Protein AF-A0A0Z8JTI9-F1 (afdb_monomer)

Radius of gyration: 22.9 Å; Cα contacts (8 Å, |Δi|>4): 239; chains: 1; bounding box: 51×38×59 Å

Organism: Streptococcus suis (NCBI:txid1307)

Secondary structure (DSSP, 8-state):
-HHHHHHHHHHHHHHHHHHHHHHHHHHHHHHHHHHS-HHHHHHHHHHHHHHHHHHHHHHHHHHHH---HHHHTTHHHHHHHHHHHHHHHHHHTT-HHHHHHHHHHHHHHHHHHHHHHHHHHHHHHHHHHHHB-S---S-----TT-HHHHHHHHHHHHHHTB-HHHHTTEEEEEPPPEE-TTT-PEEEEEEEEESSSS--EEEEEEEEE---

pLDDT: mean 75.82, std 9.12, range [41.28, 86.75]

Structure (mmCIF, N/CA/C/O backbone):
data_AF-A0A0Z8JTI9-F1
#
_entry.id   AF-A0A0Z8JTI9-F1
#
loop_
_atom_site.group_PDB
_atom_site.id
_atom_site.type_symbol
_atom_site.label_atom_id
_atom_site.label_alt_id
_atom_site.label_comp_id
_atom_site.label_asym_id
_atom_site.label_entity_id
_atom_site.label_seq_id
_atom_site.pdbx_PDB_ins_code
_atom_site.Cartn_x
_atom_site.Cartn_y
_atom_site.Cartn_z
_atom_site.occupancy
_atom_site.B_iso_or_equiv
_atom_site.auth_seq_id
_atom_site.auth_comp_id
_atom_site.auth_asym_id
_atom_site.auth_atom_id
_atom_site.pdbx_PDB_model_num
ATOM 1 N N . MET A 1 1 ? -19.118 -10.950 4.008 1.00 71.81 1 MET A N 1
ATOM 2 C CA . MET A 1 1 ? -18.898 -9.545 3.586 1.00 71.81 1 MET A CA 1
ATOM 3 C C . MET A 1 1 ? -17.597 -8.954 4.137 1.00 71.81 1 MET A C 1
ATOM 5 O O . MET A 1 1 ? -16.701 -8.722 3.340 1.00 71.81 1 MET A O 1
ATOM 9 N N . LEU A 1 2 ? -17.427 -8.774 5.459 1.00 77.00 2 LEU A N 1
ATOM 10 C CA . LEU A 1 2 ? -16.195 -8.195 6.038 1.00 77.00 2 LEU A CA 1
ATOM 11 C C . LEU A 1 2 ? -14.913 -8.948 5.631 1.00 77.00 2 LEU A C 1
ATOM 13 O O . LEU A 1 2 ? -13.934 -8.330 5.240 1.00 77.00 2 LEU A O 1
ATOM 17 N N . GLU A 1 3 ? -14.914 -10.281 5.672 1.00 76.25 3 GLU A N 1
ATOM 18 C CA . GLU A 1 3 ? -13.729 -11.082 5.317 1.00 76.25 3 GLU A CA 1
ATOM 19 C C . GLU A 1 3 ? -13.339 -10.964 3.841 1.00 76.25 3 GLU A C 1
ATOM 21 O O . GLU A 1 3 ? -12.151 -10.894 3.536 1.00 76.25 3 GLU A O 1
ATOM 26 N N . LEU A 1 4 ? -14.327 -10.848 2.950 1.00 76.38 4 LEU A N 1
ATOM 27 C CA . LEU A 1 4 ? -14.111 -10.622 1.522 1.00 76.38 4 LEU A CA 1
ATOM 28 C C . LEU A 1 4 ? -13.465 -9.251 1.272 1.00 76.38 4 LEU A C 1
ATOM 30 O O . LEU A 1 4 ? -12.508 -9.155 0.513 1.00 76.38 4 LEU A O 1
ATOM 34 N N . LEU A 1 5 ? -13.920 -8.216 1.984 1.00 76.56 5 LEU A N 1
ATOM 35 C CA . LEU A 1 5 ? -13.316 -6.882 1.947 1.00 76.56 5 LEU A CA 1
ATOM 36 C C . LEU A 1 5 ? -11.887 -6.878 2.528 1.00 76.56 5 LEU A C 1
ATOM 38 O O . LEU A 1 5 ? -10.975 -6.236 2.013 1.00 76.56 5 LEU A O 1
ATOM 42 N N . ILE A 1 6 ? -11.639 -7.625 3.603 1.00 74.00 6 ILE A N 1
ATOM 43 C CA . ILE A 1 6 ? -10.286 -7.760 4.160 1.00 74.00 6 ILE A CA 1
ATOM 44 C C . ILE A 1 6 ? -9.360 -8.457 3.162 1.00 74.00 6 ILE A C 1
ATOM 46 O O . ILE A 1 6 ? -8.208 -8.048 2.994 1.00 74.00 6 ILE A O 1
ATOM 50 N N . PHE A 1 7 ? -9.852 -9.513 2.517 1.00 77.44 7 PHE A N 1
ATOM 51 C CA . PHE A 1 7 ? -9.115 -10.247 1.501 1.00 77.44 7 PHE A CA 1
ATOM 52 C C . PHE A 1 7 ? -8.775 -9.349 0.308 1.00 77.44 7 PHE A C 1
ATOM 54 O O . PHE A 1 7 ? -7.598 -9.213 -0.023 1.00 77.44 7 PHE A O 1
ATOM 61 N N . SER A 1 8 ? -9.757 -8.646 -0.260 1.00 75.12 8 SER A N 1
ATOM 62 C CA . SER A 1 8 ? -9.526 -7.714 -1.368 1.00 75.12 8 SER A CA 1
ATOM 63 C C . SER A 1 8 ? -8.550 -6.598 -0.988 1.00 75.12 8 SER A C 1
ATOM 65 O O . SER A 1 8 ? -7.632 -6.321 -1.752 1.00 75.12 8 SER A O 1
ATOM 67 N N . LYS A 1 9 ? -8.631 -6.026 0.226 1.00 76.88 9 LYS A N 1
ATOM 68 C CA . LYS A 1 9 ? -7.649 -5.033 0.703 1.00 76.88 9 LYS A CA 1
ATOM 69 C C . LYS A 1 9 ? -6.229 -5.597 0.724 1.00 76.88 9 LYS A C 1
ATOM 71 O O . LYS A 1 9 ? -5.287 -4.900 0.345 1.00 76.88 9 LYS A O 1
ATOM 76 N N . LYS A 1 10 ? -6.054 -6.837 1.194 1.00 72.75 10 LYS A N 1
ATOM 77 C CA . LYS A 1 10 ? -4.742 -7.502 1.213 1.00 72.75 10 LYS A CA 1
ATOM 78 C C . LYS A 1 10 ? -4.207 -7.693 -0.200 1.00 72.75 10 LYS A C 1
ATOM 80 O O . LYS A 1 10 ? -3.057 -7.340 -0.441 1.00 72.75 10 LYS A O 1
ATOM 85 N N . VAL A 1 11 ? -5.048 -8.169 -1.117 1.00 73.25 11 VAL A N 1
ATOM 86 C CA . VAL A 1 11 ? -4.694 -8.332 -2.532 1.00 73.25 11 VAL A CA 1
ATOM 87 C C . VAL A 1 11 ? -4.291 -6.985 -3.131 1.00 73.25 11 VAL A C 1
ATOM 89 O O . VAL A 1 11 ? -3.179 -6.854 -3.626 1.00 73.25 11 VAL A O 1
ATOM 92 N N . THR A 1 12 ? -5.102 -5.937 -2.976 1.00 75.88 12 THR A N 1
ATOM 93 C CA . THR A 1 12 ? -4.783 -4.584 -3.461 1.00 75.88 12 THR A CA 1
ATOM 94 C C . THR A 1 12 ? -3.477 -4.042 -2.878 1.00 75.88 12 THR A C 1
ATOM 96 O O . THR A 1 12 ? -2.703 -3.411 -3.592 1.00 75.88 12 THR A O 1
ATOM 99 N N . LYS A 1 13 ? -3.187 -4.296 -1.596 1.00 71.06 13 LYS A N 1
ATOM 100 C CA . LYS A 1 13 ? -1.939 -3.855 -0.952 1.00 71.06 13 LYS A CA 1
ATOM 101 C C . LYS A 1 13 ? -0.694 -4.531 -1.542 1.00 71.06 13 LYS A C 1
ATOM 103 O O . LYS A 1 13 ? 0.370 -3.922 -1.513 1.00 71.06 13 LYS A O 1
ATOM 108 N N . ILE A 1 14 ? -0.827 -5.753 -2.059 1.00 71.25 14 ILE A N 1
ATOM 109 C CA . ILE A 1 14 ? 0.254 -6.508 -2.712 1.00 71.25 14 ILE A CA 1
ATOM 110 C C . ILE A 1 14 ? 0.358 -6.138 -4.196 1.00 71.25 14 ILE A C 1
ATOM 112 O O . ILE A 1 14 ? 1.448 -5.887 -4.695 1.00 71.25 14 ILE A O 1
ATOM 116 N N . VAL A 1 15 ? -0.776 -6.045 -4.891 1.00 74.50 15 VAL A N 1
ATOM 117 C CA . VAL A 1 15 ? -0.836 -5.775 -6.334 1.00 74.50 15 VAL A CA 1
ATOM 118 C C . VAL A 1 15 ? -0.415 -4.341 -6.658 1.00 74.50 15 VAL A C 1
ATOM 120 O O . VAL A 1 15 ? 0.279 -4.108 -7.640 1.00 74.50 15 VAL A O 1
ATOM 123 N N . ARG A 1 16 ? -0.770 -3.361 -5.817 1.00 76.00 16 ARG A N 1
ATOM 124 C CA . ARG A 1 16 ? -0.432 -1.949 -6.051 1.00 76.00 16 ARG A CA 1
ATOM 125 C C . ARG A 1 16 ? 1.076 -1.680 -6.203 1.00 76.00 16 ARG A C 1
ATOM 127 O O . ARG A 1 16 ? 1.429 -1.036 -7.186 1.00 76.00 16 ARG A O 1
ATOM 134 N N . PRO A 1 17 ? 1.972 -2.115 -5.294 1.00 73.69 17 PRO A N 1
ATOM 135 C CA . PRO A 1 17 ? 3.408 -1.896 -5.469 1.00 73.69 17 PRO A CA 1
ATOM 136 C C . PRO A 1 17 ? 3.983 -2.650 -6.674 1.00 73.69 17 PRO A C 1
ATOM 138 O O . PRO A 1 17 ? 4.881 -2.121 -7.319 1.00 73.69 17 PRO A O 1
ATOM 141 N N . LEU A 1 18 ? 3.447 -3.830 -7.013 1.00 77.06 18 LEU A N 1
ATOM 142 C CA . LEU A 1 18 ? 3.836 -4.559 -8.227 1.00 77.06 18 LEU A CA 1
ATOM 143 C C . LEU A 1 18 ? 3.478 -3.778 -9.496 1.00 77.06 18 LEU A C 1
ATOM 145 O O . LEU A 1 18 ? 4.324 -3.615 -10.365 1.00 77.06 18 LEU A O 1
ATOM 149 N N . LEU A 1 19 ? 2.262 -3.230 -9.578 1.00 77.94 19 LEU A N 1
ATOM 150 C CA . LEU A 1 19 ? 1.844 -2.405 -10.716 1.00 77.94 19 LEU A CA 1
ATOM 151 C C . LEU A 1 19 ? 2.704 -1.148 -10.866 1.00 77.94 19 LEU A C 1
ATOM 153 O O . LEU A 1 19 ? 3.096 -0.806 -11.973 1.00 77.94 19 LEU A O 1
ATOM 157 N N . VAL A 1 20 ? 3.021 -0.474 -9.756 1.00 79.56 20 VAL A N 1
ATOM 158 C CA . VAL A 1 20 ? 3.894 0.712 -9.780 1.00 79.56 20 VAL A CA 1
ATOM 159 C C . VAL A 1 20 ? 5.296 0.344 -10.258 1.00 79.56 20 VAL A C 1
ATOM 161 O O . VAL A 1 20 ? 5.846 1.045 -11.100 1.00 79.56 20 VAL A O 1
ATOM 164 N N . SER A 1 21 ? 5.852 -0.761 -9.757 1.00 78.56 21 SER A N 1
ATOM 165 C CA . SER A 1 21 ? 7.140 -1.283 -10.220 1.00 78.56 21 SER A CA 1
ATOM 166 C C . SER A 1 21 ? 7.118 -1.555 -11.729 1.00 78.56 21 SER A C 1
ATOM 168 O O . SER A 1 21 ? 7.977 -1.045 -12.439 1.00 78.56 21 SER A O 1
ATOM 170 N N . LEU A 1 22 ? 6.097 -2.251 -12.238 1.00 78.25 22 LEU A N 1
ATOM 171 C CA . LEU A 1 22 ? 5.970 -2.554 -13.667 1.00 78.25 22 LEU A CA 1
ATOM 172 C C . LEU A 1 22 ? 5.873 -1.297 -14.538 1.00 78.25 22 LEU A C 1
ATOM 174 O O . LEU A 1 22 ? 6.526 -1.228 -15.575 1.00 78.25 22 LEU A O 1
ATOM 178 N N . ILE A 1 23 ? 5.102 -0.291 -14.113 1.00 79.31 23 ILE A N 1
ATOM 179 C CA . ILE A 1 23 ? 4.990 0.987 -14.832 1.00 79.31 23 ILE A CA 1
ATOM 180 C C . ILE A 1 23 ? 6.348 1.701 -14.880 1.00 79.31 23 ILE A C 1
ATOM 182 O O . ILE A 1 23 ? 6.751 2.179 -15.938 1.00 79.31 23 ILE A O 1
ATOM 186 N N . LEU A 1 24 ? 7.067 1.754 -13.754 1.00 80.69 24 LEU A N 1
ATOM 187 C CA . LEU A 1 24 ? 8.392 2.376 -13.690 1.00 80.69 24 LEU A CA 1
ATOM 188 C C . LEU A 1 24 ? 9.413 1.627 -14.551 1.00 80.69 24 LEU A C 1
ATOM 190 O O . LEU A 1 24 ? 10.195 2.263 -15.252 1.00 80.69 24 LEU A O 1
ATOM 194 N N . VAL A 1 25 ? 9.378 0.292 -14.536 1.00 81.12 25 VAL A N 1
ATOM 195 C CA . VAL A 1 25 ? 10.245 -0.542 -15.374 1.00 81.12 25 VAL A CA 1
ATOM 196 C C . VAL A 1 25 ? 9.957 -0.309 -16.856 1.00 81.12 25 VAL A C 1
ATOM 198 O O . VAL A 1 25 ? 10.896 -0.136 -17.624 1.00 81.12 25 VAL A O 1
ATOM 201 N N . ALA A 1 26 ? 8.686 -0.231 -17.256 1.00 77.44 26 ALA A N 1
ATOM 202 C CA . ALA A 1 26 ? 8.306 0.051 -18.639 1.00 77.44 26 ALA A CA 1
ATOM 203 C C . ALA A 1 26 ? 8.772 1.436 -19.104 1.00 77.44 26 ALA A C 1
ATOM 205 O O . ALA A 1 26 ? 9.346 1.562 -20.184 1.00 77.44 26 ALA A O 1
ATOM 206 N N . ALA A 1 27 ? 8.575 2.464 -18.274 1.00 79.81 27 ALA A N 1
ATOM 207 C CA . ALA A 1 27 ? 9.017 3.822 -18.576 1.00 79.81 27 ALA A CA 1
ATOM 208 C C . ALA A 1 27 ? 10.545 3.912 -18.697 1.00 79.81 27 ALA A C 1
ATOM 210 O O . ALA A 1 27 ? 11.056 4.534 -19.626 1.00 79.81 27 ALA A O 1
ATOM 211 N N . ALA A 1 28 ? 11.275 3.266 -17.785 1.00 79.62 28 ALA A N 1
ATOM 212 C CA . ALA A 1 28 ? 12.731 3.243 -17.810 1.00 79.62 28 ALA A CA 1
ATOM 213 C C . ALA A 1 28 ? 13.272 2.457 -19.014 1.00 79.62 28 ALA A C 1
ATOM 215 O O . ALA A 1 28 ? 14.169 2.945 -19.695 1.00 79.62 28 ALA A O 1
ATOM 216 N N . ALA A 1 29 ? 12.699 1.289 -19.323 1.00 78.19 29 ALA A N 1
ATOM 217 C CA . ALA A 1 29 ? 13.080 0.508 -20.497 1.00 78.19 29 ALA A CA 1
ATOM 218 C C . ALA A 1 29 ? 12.869 1.308 -21.790 1.00 78.19 29 ALA A C 1
ATOM 220 O O . ALA A 1 29 ? 13.794 1.414 -22.589 1.00 78.19 29 ALA A O 1
ATOM 221 N N . TYR A 1 30 ? 11.705 1.950 -21.945 1.00 78.25 30 TYR A N 1
ATOM 222 C CA . TYR A 1 30 ? 11.413 2.816 -23.089 1.00 78.25 30 TYR A CA 1
ATOM 223 C C . TYR A 1 30 ? 12.384 3.994 -23.199 1.00 78.25 30 TYR A C 1
ATOM 225 O O . TYR A 1 30 ? 12.861 4.309 -24.289 1.00 78.25 30 TYR A O 1
ATOM 233 N N . ALA A 1 31 ? 12.691 4.653 -22.079 1.00 81.06 31 ALA A N 1
ATOM 234 C CA . ALA A 1 31 ? 13.602 5.789 -22.076 1.00 81.06 31 ALA A CA 1
ATOM 235 C C . ALA A 1 31 ? 15.009 5.384 -22.537 1.00 81.06 31 ALA A C 1
ATOM 237 O O . ALA A 1 31 ? 15.612 6.070 -23.359 1.00 81.06 31 ALA A O 1
ATOM 238 N N . VAL A 1 32 ? 15.503 4.241 -22.058 1.00 80.56 32 VAL A N 1
ATOM 239 C CA . VAL A 1 32 ? 16.806 3.703 -22.460 1.00 80.56 32 VAL A CA 1
ATOM 240 C C . VAL A 1 32 ? 16.795 3.333 -23.942 1.00 80.56 32 VAL A C 1
ATOM 242 O O . VAL A 1 32 ? 17.654 3.798 -24.682 1.00 80.56 32 VAL A O 1
ATOM 245 N N . THR A 1 33 ? 15.802 2.581 -24.422 1.00 77.56 33 THR A N 1
ATOM 246 C CA . THR A 1 33 ? 15.765 2.162 -25.835 1.00 77.56 33 THR A CA 1
ATOM 247 C C . THR A 1 33 ? 15.586 3.319 -26.815 1.00 77.56 33 THR A C 1
ATOM 249 O O . THR A 1 33 ? 16.022 3.212 -27.953 1.00 77.56 33 THR A O 1
ATOM 252 N N . THR A 1 34 ? 14.929 4.407 -26.404 1.00 78.81 34 THR A N 1
ATOM 253 C CA . THR A 1 34 ? 14.571 5.517 -27.306 1.00 78.81 34 THR A CA 1
ATOM 254 C C . THR A 1 34 ? 15.601 6.646 -27.299 1.00 78.81 34 THR A C 1
ATOM 256 O O . THR A 1 34 ? 15.797 7.298 -28.320 1.00 78.81 34 THR A O 1
ATOM 259 N N . TYR A 1 35 ? 16.245 6.907 -26.155 1.00 80.81 35 TYR A N 1
ATOM 260 C CA . TYR A 1 35 ? 17.076 8.102 -25.958 1.00 80.81 35 TYR A CA 1
ATOM 261 C C . TYR A 1 35 ? 18.556 7.810 -25.686 1.00 80.81 35 TYR A C 1
ATOM 263 O O . TYR A 1 35 ? 19.310 8.749 -25.434 1.00 80.81 35 TYR A O 1
ATOM 271 N N . THR A 1 36 ? 18.996 6.548 -25.719 1.00 80.00 36 THR A N 1
ATOM 272 C CA . THR A 1 36 ? 20.414 6.196 -25.518 1.00 80.00 36 THR A CA 1
ATOM 273 C C . THR A 1 36 ? 20.989 5.436 -26.708 1.00 80.00 36 THR A C 1
ATOM 275 O O . THR A 1 36 ? 20.263 4.746 -27.420 1.00 80.00 36 THR A O 1
ATOM 278 N N . SER A 1 37 ? 22.296 5.594 -26.947 1.00 83.31 37 SER A N 1
ATOM 279 C CA . SER A 1 37 ? 23.017 4.809 -27.955 1.00 83.31 37 SER A CA 1
ATOM 280 C C . SER A 1 37 ? 23.117 3.342 -27.534 1.00 83.31 37 SER A C 1
ATOM 282 O O . SER A 1 37 ? 23.032 3.028 -26.347 1.00 83.31 37 SER A O 1
ATOM 284 N N . GLU A 1 38 ? 23.342 2.439 -28.492 1.00 76.50 38 GLU A N 1
ATOM 285 C CA . GLU A 1 38 ? 23.448 0.997 -28.219 1.00 76.50 38 GLU A CA 1
ATOM 286 C C . GLU A 1 38 ? 24.538 0.663 -27.187 1.00 76.50 38 GLU A C 1
ATOM 288 O O . GLU A 1 38 ? 24.290 -0.123 -26.274 1.00 76.50 38 GLU A O 1
ATOM 293 N N . GLU A 1 39 ? 25.694 1.332 -27.259 1.00 77.75 39 GLU A N 1
ATOM 294 C CA . GLU A 1 39 ? 26.795 1.172 -26.297 1.00 77.75 39 GLU A CA 1
ATOM 295 C C . GLU A 1 39 ? 26.380 1.568 -24.869 1.00 77.75 39 GLU A C 1
ATOM 297 O O . GLU A 1 39 ? 26.660 0.861 -23.898 1.00 77.75 39 GLU A O 1
ATOM 302 N N . ILE A 1 40 ? 25.655 2.682 -24.723 1.00 77.69 40 ILE A N 1
ATOM 303 C CA . ILE A 1 40 ? 25.158 3.148 -23.421 1.00 77.69 40 ILE A CA 1
ATOM 304 C C . ILE A 1 40 ? 24.048 2.219 -22.914 1.00 77.69 40 ILE A C 1
ATOM 306 O O . ILE A 1 40 ? 24.008 1.889 -21.726 1.00 77.69 40 ILE A O 1
ATOM 310 N N . ALA A 1 41 ? 23.169 1.749 -23.801 1.00 74.56 41 ALA A N 1
ATOM 311 C CA . ALA A 1 41 ? 22.116 0.804 -23.460 1.00 74.56 41 ALA A CA 1
ATOM 312 C C . ALA A 1 41 ? 22.693 -0.530 -22.958 1.00 74.56 41 ALA A C 1
ATOM 314 O O . ALA A 1 41 ? 22.150 -1.114 -22.021 1.00 74.56 41 ALA A O 1
ATOM 315 N N . GLU A 1 42 ? 23.804 -1.003 -23.525 1.00 75.50 42 GLU A N 1
ATOM 316 C CA . GLU A 1 42 ? 24.494 -2.215 -23.078 1.00 75.50 42 GLU A CA 1
ATOM 317 C C . GLU A 1 42 ? 25.118 -2.053 -21.682 1.00 75.50 42 GLU A C 1
ATOM 319 O O . GLU A 1 42 ? 24.940 -2.920 -20.822 1.00 75.50 42 GLU A O 1
ATOM 324 N N . ILE A 1 43 ? 25.736 -0.904 -21.391 1.00 81.06 43 ILE A N 1
ATOM 325 C CA . ILE A 1 43 ? 26.225 -0.579 -20.039 1.00 81.06 43 ILE A CA 1
ATOM 326 C C . ILE A 1 43 ? 25.067 -0.576 -19.027 1.00 81.06 43 ILE A C 1
ATOM 328 O O . ILE A 1 43 ? 25.193 -1.121 -17.927 1.00 81.06 43 ILE A O 1
ATOM 332 N N . ILE A 1 44 ? 23.913 -0.012 -19.396 1.00 77.69 44 ILE A N 1
ATOM 333 C CA . ILE A 1 44 ? 22.722 0.024 -18.536 1.00 77.69 44 ILE A CA 1
ATOM 334 C C . ILE A 1 44 ? 22.140 -1.386 -18.329 1.00 77.69 44 ILE A C 1
ATOM 336 O O . ILE A 1 44 ? 21.747 -1.718 -17.206 1.00 77.69 44 ILE A O 1
ATOM 340 N N . LYS A 1 45 ? 22.129 -2.249 -19.354 1.00 76.06 45 LYS A N 1
ATOM 341 C CA . LYS A 1 45 ? 21.713 -3.663 -19.238 1.00 76.06 45 LYS A CA 1
ATOM 342 C C . LYS A 1 45 ? 22.529 -4.401 -18.180 1.00 76.06 45 LYS A C 1
ATOM 344 O O . LYS A 1 45 ? 21.972 -4.942 -17.226 1.00 76.06 45 LYS A O 1
ATOM 349 N N . TRP A 1 46 ? 23.852 -4.376 -18.306 1.00 74.62 46 TRP A N 1
ATOM 350 C CA . TRP A 1 46 ? 24.734 -5.080 -17.376 1.00 74.62 46 TRP A CA 1
ATOM 351 C C . TRP A 1 46 ? 24.751 -4.437 -15.987 1.00 74.62 46 TRP A C 1
ATOM 353 O O . TRP A 1 46 ? 24.727 -5.146 -14.980 1.00 74.62 46 TRP A O 1
ATOM 363 N N . GLY A 1 47 ? 24.703 -3.104 -15.912 1.00 75.12 47 GLY A N 1
ATOM 364 C CA . GLY A 1 47 ? 24.637 -2.370 -14.648 1.00 75.12 47 GLY A CA 1
ATOM 365 C C . GLY A 1 47 ? 23.361 -2.657 -13.853 1.00 75.12 47 GLY A C 1
ATOM 366 O O . GLY A 1 47 ? 23.414 -2.844 -12.637 1.00 75.12 47 GLY A O 1
ATOM 367 N N . THR A 1 48 ? 22.211 -2.757 -14.523 1.00 78.38 48 THR A N 1
ATOM 368 C CA . THR A 1 48 ? 20.923 -3.049 -13.868 1.00 78.38 48 THR A CA 1
ATOM 369 C C . THR A 1 48 ? 20.845 -4.490 -13.363 1.00 78.38 48 THR A C 1
ATOM 371 O O . THR A 1 48 ? 20.385 -4.710 -12.239 1.00 78.38 48 THR A O 1
ATOM 374 N N . LEU A 1 49 ? 21.381 -5.461 -14.111 1.00 75.50 49 LEU A N 1
ATOM 375 C CA . LEU A 1 49 ? 21.511 -6.853 -13.661 1.00 75.50 49 LEU A CA 1
ATOM 376 C C . LEU A 1 49 ? 22.510 -7.005 -12.504 1.00 75.50 49 LEU A C 1
ATOM 378 O O . LEU A 1 49 ? 22.209 -7.677 -11.515 1.00 75.50 49 LEU A O 1
ATOM 382 N N . GLY A 1 50 ? 23.662 -6.332 -12.576 1.00 73.44 50 GLY A N 1
ATOM 383 C CA . GLY A 1 50 ? 24.647 -6.314 -11.492 1.00 73.44 50 GLY A CA 1
ATOM 384 C C . GLY A 1 50 ? 24.077 -5.719 -10.203 1.00 73.44 50 GLY A C 1
ATOM 385 O O . GLY A 1 50 ? 24.184 -6.316 -9.131 1.00 73.44 50 GLY A O 1
ATOM 386 N N . MET A 1 51 ? 23.378 -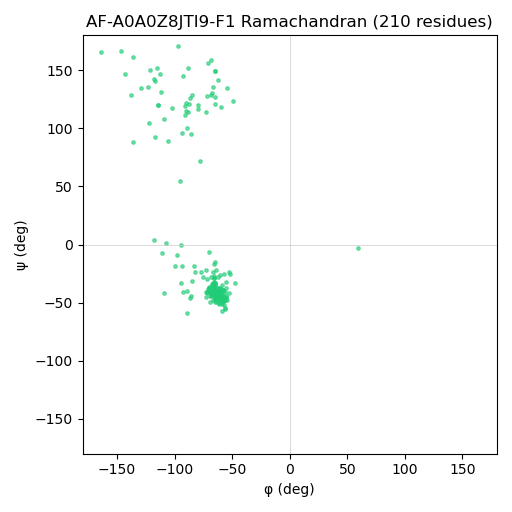4.585 -10.306 1.00 78.06 51 MET A N 1
ATOM 387 C CA . MET A 1 51 ? 22.729 -3.943 -9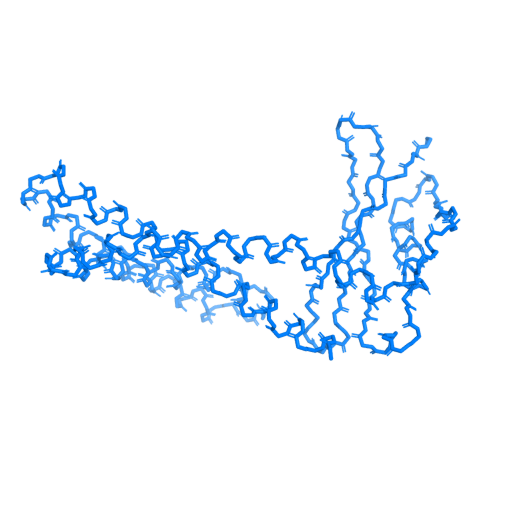.160 1.00 78.06 51 MET A CA 1
ATOM 388 C C . MET A 1 51 ? 21.582 -4.791 -8.590 1.00 78.06 51 MET A C 1
ATOM 390 O O . MET A 1 51 ? 21.402 -4.862 -7.373 1.00 78.06 51 MET A O 1
ATOM 394 N N . SER A 1 52 ? 20.829 -5.484 -9.450 1.00 80.44 52 SER A N 1
ATOM 395 C CA . SER A 1 52 ? 19.810 -6.448 -9.029 1.00 80.44 52 SER A CA 1
ATOM 396 C C . SER A 1 52 ? 20.408 -7.555 -8.156 1.00 80.44 52 SER A C 1
ATOM 398 O O . SER A 1 52 ? 19.895 -7.805 -7.061 1.00 80.44 52 SER A O 1
ATOM 400 N N . ALA A 1 53 ? 21.517 -8.164 -8.588 1.00 73.69 53 ALA A N 1
ATOM 401 C CA . ALA A 1 53 ? 22.198 -9.217 -7.840 1.00 73.69 53 ALA A CA 1
ATOM 402 C C . ALA A 1 53 ? 22.687 -8.722 -6.467 1.00 73.69 53 ALA A C 1
ATOM 404 O O . ALA A 1 53 ? 22.451 -9.384 -5.456 1.00 73.69 53 ALA A O 1
ATOM 405 N N . ILE A 1 54 ? 23.273 -7.520 -6.405 1.00 77.19 54 ILE A N 1
ATOM 406 C CA . ILE A 1 54 ? 23.713 -6.892 -5.147 1.00 77.19 54 ILE A CA 1
ATOM 407 C C . ILE A 1 54 ? 22.531 -6.710 -4.183 1.00 77.19 54 ILE A C 1
ATOM 409 O O . ILE A 1 54 ? 22.616 -7.094 -3.015 1.00 77.19 54 ILE A O 1
ATOM 413 N N . LEU A 1 55 ? 21.399 -6.179 -4.659 1.00 76.00 55 LEU A N 1
ATOM 414 C CA . LEU A 1 55 ? 20.205 -5.993 -3.826 1.00 76.00 55 LEU A CA 1
ATOM 415 C C . LEU A 1 55 ? 19.599 -7.318 -3.344 1.00 76.00 55 LEU A C 1
ATOM 417 O O . LEU A 1 55 ? 19.073 -7.370 -2.232 1.00 76.00 55 LEU A O 1
ATOM 421 N N . LEU A 1 56 ? 19.681 -8.381 -4.146 1.00 76.31 56 LEU A N 1
ATOM 422 C CA . LEU A 1 56 ? 19.233 -9.724 -3.767 1.00 76.31 56 LEU A CA 1
ATOM 423 C C . LEU A 1 56 ? 20.106 -10.312 -2.656 1.00 76.31 56 LEU A C 1
ATOM 425 O O . LEU A 1 56 ? 19.574 -10.853 -1.686 1.00 76.31 56 LEU A O 1
ATOM 429 N N . VAL A 1 57 ? 21.429 -10.159 -2.757 1.00 73.44 57 VAL A N 1
ATOM 430 C CA . VAL A 1 57 ? 22.380 -10.598 -1.726 1.00 73.44 57 VAL A CA 1
ATOM 431 C C . VAL A 1 57 ? 22.150 -9.828 -0.426 1.00 73.44 57 VAL A C 1
ATOM 433 O O . VAL A 1 57 ? 21.952 -10.445 0.619 1.00 73.44 57 VAL A O 1
ATOM 436 N N . ILE A 1 58 ? 22.066 -8.494 -0.481 1.00 75.69 58 ILE A N 1
ATOM 437 C CA . ILE A 1 58 ? 21.790 -7.661 0.702 1.00 75.69 58 ILE A CA 1
ATOM 438 C C . ILE A 1 58 ? 20.421 -8.009 1.298 1.00 75.69 58 ILE A C 1
ATOM 440 O O . ILE A 1 58 ? 20.301 -8.192 2.507 1.00 75.69 58 ILE A O 1
ATOM 444 N N . GLY A 1 59 ? 19.385 -8.143 0.465 1.00 67.56 59 GLY A N 1
ATOM 445 C CA . GLY A 1 59 ? 18.040 -8.515 0.902 1.00 67.56 59 GLY A CA 1
ATOM 446 C C . GLY A 1 59 ? 17.998 -9.879 1.592 1.00 67.56 59 GLY A C 1
ATOM 447 O O . GLY A 1 59 ? 17.309 -10.026 2.602 1.00 67.56 59 GLY A O 1
ATOM 448 N N . SER A 1 60 ? 18.777 -10.842 1.094 1.00 66.44 60 SER A N 1
ATOM 449 C CA . SER A 1 60 ? 18.893 -12.189 1.662 1.00 66.44 60 SER A CA 1
ATOM 450 C C . SER A 1 60 ? 19.658 -12.196 2.986 1.00 66.44 60 SER A C 1
ATOM 452 O O . SER A 1 60 ? 19.202 -12.831 3.931 1.00 66.44 60 SER A O 1
ATOM 454 N N . ILE A 1 61 ? 20.754 -11.435 3.096 1.00 69.75 61 ILE A N 1
ATOM 455 C CA . ILE A 1 61 ? 21.527 -11.286 4.342 1.00 69.75 61 ILE A CA 1
ATOM 456 C C . ILE A 1 61 ? 20.681 -10.600 5.421 1.00 69.75 61 ILE A C 1
ATOM 458 O O . ILE A 1 61 ? 20.588 -11.077 6.552 1.00 69.75 61 ILE A O 1
ATOM 462 N N . VAL A 1 62 ? 20.019 -9.492 5.071 1.00 66.31 62 VAL A N 1
ATOM 463 C CA . VAL A 1 62 ? 19.144 -8.756 5.995 1.00 66.31 62 VAL A CA 1
ATOM 464 C C . VAL A 1 62 ? 18.002 -9.649 6.469 1.00 66.31 62 VAL A C 1
ATOM 466 O O . VAL A 1 62 ? 17.678 -9.621 7.654 1.00 66.31 62 VAL A O 1
ATOM 469 N N . ALA A 1 63 ? 17.425 -10.459 5.574 1.00 59.31 63 ALA A N 1
ATOM 470 C CA . ALA A 1 63 ? 16.453 -11.478 5.944 1.00 59.31 63 ALA A CA 1
ATOM 471 C C . ALA A 1 63 ? 17.075 -12.474 6.940 1.00 59.31 63 ALA A C 1
ATOM 473 O O . ALA A 1 63 ? 16.608 -12.552 8.067 1.00 59.31 63 ALA A O 1
ATOM 474 N N . SER A 1 64 ? 18.179 -13.146 6.609 1.00 59.03 64 SER A N 1
ATOM 475 C CA . SER A 1 64 ? 18.762 -14.181 7.478 1.00 59.03 64 SER A CA 1
ATOM 476 C C . SER A 1 64 ? 19.199 -13.701 8.868 1.00 59.03 64 SER A C 1
ATOM 478 O O . SER A 1 64 ? 19.232 -14.503 9.793 1.00 59.03 64 SER A O 1
ATOM 480 N N . VAL A 1 65 ? 19.533 -12.415 9.030 1.00 58.78 65 VAL A N 1
ATOM 481 C CA . VAL A 1 65 ? 20.031 -11.847 10.299 1.00 58.78 65 VAL A CA 1
ATOM 482 C C . VAL A 1 65 ? 18.910 -11.249 11.163 1.00 58.78 65 VAL A C 1
ATOM 484 O O . VAL A 1 65 ? 19.084 -11.058 12.365 1.00 58.78 65 VAL A O 1
ATOM 487 N N . THR A 1 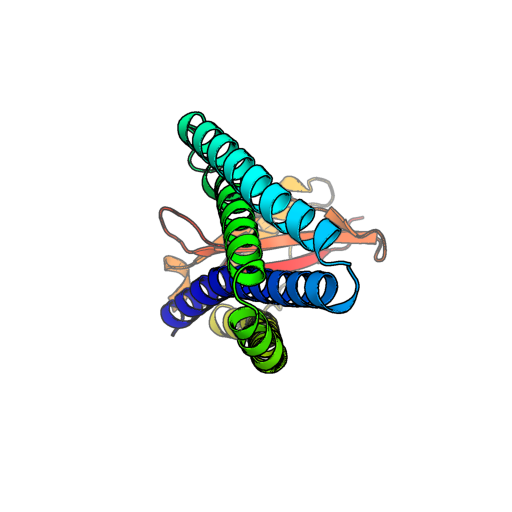66 ? 17.735 -10.944 10.599 1.00 53.88 66 THR A N 1
ATOM 488 C CA . THR A 1 66 ? 16.635 -10.383 11.398 1.00 53.88 66 THR A CA 1
ATOM 489 C C . THR A 1 66 ? 15.802 -11.483 12.057 1.00 53.88 66 THR A C 1
ATOM 491 O O . THR A 1 66 ? 14.835 -11.954 11.490 1.00 53.88 66 THR A O 1
ATOM 494 N N . GLU A 1 67 ? 16.078 -11.846 13.310 1.00 46.47 67 GLU A N 1
ATOM 495 C CA . GLU A 1 67 ? 15.198 -12.765 14.072 1.00 46.47 67 GLU A CA 1
ATOM 496 C C . GLU A 1 67 ? 13.802 -12.170 14.359 1.00 46.47 67 GLU A C 1
ATOM 498 O O . GLU A 1 67 ? 12.835 -12.870 14.669 1.00 46.47 67 GLU A O 1
ATOM 503 N N . ASP A 1 68 ? 13.670 -10.851 14.221 1.00 45.47 68 ASP A N 1
ATOM 504 C CA . ASP A 1 68 ? 12.487 -10.112 14.625 1.00 45.47 68 ASP A CA 1
ATOM 505 C C . ASP A 1 68 ? 11.448 -10.033 13.487 1.00 45.47 68 ASP A C 1
ATOM 507 O O . ASP A 1 68 ? 11.527 -9.212 12.561 1.00 45.47 68 ASP A O 1
ATOM 511 N N . TYR A 1 69 ? 10.424 -10.891 13.566 1.00 42.12 69 TYR A N 1
ATOM 512 C CA . TYR A 1 69 ? 9.357 -11.052 12.565 1.00 42.12 69 TYR A CA 1
ATOM 513 C C . TYR A 1 69 ? 8.667 -9.724 12.172 1.00 42.12 69 TYR A C 1
ATOM 515 O O . TYR A 1 69 ? 8.126 -9.588 11.072 1.00 42.12 69 TYR A O 1
ATOM 523 N N . ARG A 1 70 ? 8.685 -8.706 13.048 1.00 41.28 70 ARG A N 1
ATOM 524 C CA . ARG A 1 70 ? 8.122 -7.371 12.768 1.00 41.28 70 ARG A CA 1
ATOM 525 C C . ARG A 1 70 ? 8.998 -6.516 11.840 1.00 41.28 70 ARG A C 1
ATOM 527 O O . ARG A 1 70 ? 8.443 -5.698 11.103 1.00 41.28 70 ARG A O 1
ATOM 534 N N . ARG A 1 71 ? 10.324 -6.714 11.823 1.00 43.00 71 ARG A N 1
ATOM 535 C CA . ARG A 1 71 ? 11.264 -6.044 10.896 1.00 43.00 71 ARG A CA 1
ATOM 536 C C . ARG A 1 71 ? 11.369 -6.767 9.548 1.00 43.00 71 ARG A C 1
ATOM 538 O O . ARG A 1 71 ? 11.468 -6.098 8.516 1.00 43.00 71 ARG A O 1
ATOM 545 N N . TYR A 1 72 ? 11.205 -8.092 9.543 1.00 44.00 72 TYR A N 1
ATOM 546 C CA . TYR A 1 72 ? 11.186 -8.942 8.340 1.00 44.00 72 TYR A CA 1
ATOM 547 C C . TYR A 1 72 ? 10.141 -8.513 7.292 1.00 44.00 72 TYR A C 1
ATOM 549 O O . TYR A 1 72 ? 10.342 -8.646 6.089 1.00 44.00 72 TYR A O 1
ATOM 557 N N . ILE A 1 73 ? 9.002 -7.963 7.727 1.00 47.78 73 ILE A N 1
ATOM 558 C CA . ILE A 1 73 ? 7.860 -7.683 6.837 1.00 47.78 73 ILE A CA 1
ATOM 559 C C . ILE A 1 73 ? 8.060 -6.424 5.975 1.00 47.78 73 ILE A C 1
ATOM 561 O O . ILE A 1 73 ? 7.416 -6.291 4.935 1.00 47.78 73 ILE A O 1
ATOM 565 N N . LYS A 1 74 ? 8.912 -5.471 6.382 1.00 54.62 74 LYS A N 1
ATOM 566 C CA . LYS A 1 74 ? 9.022 -4.172 5.687 1.00 54.62 74 LYS A CA 1
ATOM 567 C C . LYS A 1 74 ? 10.316 -3.979 4.907 1.00 54.62 74 LYS A C 1
ATOM 569 O O . LYS A 1 74 ? 10.244 -3.420 3.817 1.00 54.62 74 LYS A O 1
ATOM 574 N N . TYR A 1 75 ? 11.463 -4.379 5.449 1.00 56.78 75 TYR A N 1
ATOM 575 C CA . TYR A 1 75 ? 12.762 -4.014 4.873 1.00 56.78 75 TYR A CA 1
ATOM 576 C C . TYR A 1 75 ? 13.264 -5.011 3.816 1.00 56.78 75 TYR A C 1
ATOM 578 O O . TYR A 1 75 ? 13.395 -4.611 2.658 1.00 56.78 75 TYR A O 1
ATOM 586 N N . PRO A 1 76 ? 13.449 -6.308 4.133 1.00 58.56 76 PRO A N 1
ATOM 587 C CA . PRO A 1 76 ? 13.951 -7.265 3.146 1.00 58.56 76 PRO A CA 1
ATOM 588 C C . PRO A 1 76 ? 12.947 -7.502 2.009 1.00 58.56 76 PRO A C 1
ATOM 590 O O . PRO A 1 76 ? 13.347 -7.604 0.855 1.00 58.56 76 PRO A O 1
ATOM 593 N N . TYR A 1 77 ? 11.635 -7.451 2.281 1.00 66.38 77 TYR A N 1
ATOM 594 C CA . TYR A 1 77 ? 10.605 -7.523 1.233 1.00 66.38 77 TYR A CA 1
ATOM 595 C C . TYR A 1 77 ? 10.746 -6.419 0.172 1.00 66.38 77 TYR A C 1
ATOM 597 O O . TYR A 1 77 ? 10.572 -6.676 -1.016 1.00 66.38 77 TYR A O 1
ATOM 605 N N . ARG A 1 78 ? 11.072 -5.185 0.582 1.00 68.56 78 ARG A N 1
ATOM 606 C CA . ARG A 1 78 ? 11.286 -4.080 -0.364 1.00 68.56 78 ARG A CA 1
ATOM 607 C C . ARG A 1 78 ? 12.542 -4.313 -1.194 1.00 68.56 78 ARG A C 1
ATOM 609 O O . ARG A 1 78 ? 12.470 -4.156 -2.402 1.00 68.56 78 ARG A O 1
ATOM 616 N N . LEU A 1 79 ? 13.642 -4.740 -0.577 1.00 70.06 79 LEU A N 1
ATOM 617 C CA . LEU A 1 79 ? 14.892 -5.029 -1.288 1.00 70.06 79 LEU A CA 1
ATOM 618 C C . LEU A 1 79 ? 14.719 -6.141 -2.330 1.00 70.06 79 LEU A C 1
ATOM 620 O O . LEU A 1 79 ? 15.169 -5.988 -3.461 1.00 70.06 79 LEU A O 1
ATOM 624 N N . ILE A 1 80 ? 13.986 -7.204 -1.989 1.00 72.31 80 ILE A N 1
ATOM 625 C CA . ILE A 1 80 ? 13.649 -8.286 -2.924 1.00 72.31 80 ILE A CA 1
ATOM 626 C C . ILE A 1 80 ? 12.789 -7.759 -4.079 1.00 72.31 80 ILE A C 1
ATOM 628 O O . ILE A 1 80 ? 13.061 -8.062 -5.237 1.00 72.31 80 ILE A O 1
ATOM 632 N N . LEU A 1 81 ? 11.780 -6.930 -3.790 1.00 72.75 81 LEU A N 1
ATOM 633 C CA . LEU A 1 81 ? 10.913 -6.351 -4.821 1.00 72.75 81 LEU A CA 1
ATOM 634 C C . LEU A 1 81 ? 11.692 -5.425 -5.770 1.00 72.75 81 LEU A C 1
ATOM 636 O O . LEU A 1 81 ? 11.456 -5.435 -6.975 1.00 72.75 81 LEU A O 1
ATOM 640 N N . TRP A 1 82 ? 12.635 -4.644 -5.242 1.00 75.94 82 TRP A N 1
ATOM 641 C CA . TRP A 1 82 ? 13.498 -3.756 -6.026 1.00 75.94 82 TRP A CA 1
ATOM 642 C C . TRP A 1 82 ? 14.482 -4.548 -6.880 1.00 75.94 82 TRP A C 1
ATOM 644 O O . TRP A 1 82 ? 14.625 -4.260 -8.065 1.00 75.94 82 TRP A O 1
ATOM 654 N N . SER A 1 83 ? 15.096 -5.581 -6.304 1.00 77.12 83 SER A N 1
ATOM 655 C CA . SER A 1 83 ? 15.966 -6.485 -7.045 1.00 77.12 83 SER A CA 1
ATOM 656 C C . SER A 1 83 ? 15.220 -7.146 -8.204 1.00 77.12 83 SER A C 1
ATOM 658 O O . SER A 1 83 ? 15.683 -7.039 -9.336 1.00 77.12 83 SER A O 1
ATOM 660 N N . ALA A 1 84 ? 14.033 -7.712 -7.955 1.00 78.19 84 ALA A N 1
ATOM 661 C CA . ALA A 1 84 ? 13.204 -8.328 -8.990 1.00 78.19 84 ALA A CA 1
ATOM 662 C C . ALA A 1 84 ? 12.797 -7.332 -10.090 1.00 78.19 84 ALA A C 1
ATOM 664 O O . ALA A 1 84 ? 12.771 -7.685 -11.266 1.00 78.19 84 ALA A O 1
ATOM 665 N N . SER A 1 85 ? 12.521 -6.076 -9.721 1.00 76.12 85 SER A N 1
ATOM 666 C CA . SER A 1 85 ? 12.198 -5.008 -10.680 1.00 76.12 85 SER A CA 1
ATOM 667 C C . SER A 1 85 ? 13.384 -4.700 -11.600 1.00 76.12 85 SER A C 1
ATOM 669 O O . SER A 1 85 ? 13.207 -4.552 -12.806 1.00 76.12 85 SER A O 1
ATOM 671 N N . LEU A 1 86 ? 14.600 -4.644 -11.046 1.00 77.12 86 LEU A N 1
ATOM 672 C CA . LEU A 1 86 ? 15.827 -4.441 -11.820 1.00 77.12 86 LEU A CA 1
ATOM 673 C C . LEU A 1 86 ? 16.178 -5.656 -12.685 1.00 77.12 86 LEU A C 1
ATOM 675 O O . LEU A 1 86 ? 16.623 -5.472 -13.814 1.00 77.12 86 LEU A O 1
ATOM 679 N N . THR A 1 87 ? 15.939 -6.884 -12.203 1.00 78.88 87 THR A N 1
ATOM 680 C CA . THR A 1 87 ? 16.120 -8.095 -13.020 1.00 78.88 87 THR A CA 1
ATOM 681 C C . THR A 1 87 ? 15.197 -8.060 -14.231 1.00 78.88 87 THR A C 1
ATOM 683 O O . THR A 1 87 ? 15.640 -8.293 -15.351 1.00 78.88 87 THR A O 1
ATOM 686 N N . LEU A 1 88 ? 13.919 -7.731 -14.008 1.00 78.75 88 LEU A N 1
ATOM 687 C CA . LEU A 1 88 ? 12.927 -7.623 -15.072 1.00 78.75 88 LEU A CA 1
ATOM 688 C C . LEU A 1 88 ? 13.355 -6.577 -16.108 1.00 78.75 88 LEU A C 1
ATOM 690 O O . LEU A 1 88 ? 13.301 -6.849 -17.301 1.00 78.75 88 LEU A O 1
ATOM 694 N N . LEU A 1 89 ? 13.828 -5.412 -15.654 1.00 76.75 89 LEU A N 1
ATOM 695 C CA . LEU A 1 89 ? 14.321 -4.343 -16.521 1.00 76.75 89 LEU A CA 1
ATOM 696 C C . LEU A 1 89 ? 15.525 -4.786 -17.366 1.00 76.75 89 LEU A C 1
ATOM 698 O O . LEU A 1 89 ? 15.526 -4.561 -18.573 1.00 76.75 89 LEU A O 1
ATOM 702 N N . GLY A 1 90 ? 16.510 -5.460 -16.766 1.00 72.88 90 GLY A N 1
ATOM 703 C CA . GLY A 1 90 ? 17.666 -5.990 -17.493 1.00 72.88 90 GLY A CA 1
ATOM 704 C C . GLY A 1 90 ? 17.283 -7.028 -18.556 1.00 72.88 90 GLY A C 1
ATOM 705 O O . GLY A 1 90 ? 17.778 -6.968 -19.679 1.00 72.88 90 GLY A O 1
ATOM 706 N N . ILE A 1 91 ? 16.344 -7.930 -18.239 1.00 75.06 91 ILE A N 1
ATOM 707 C CA . ILE A 1 91 ? 15.809 -8.925 -19.188 1.00 75.06 91 ILE A CA 1
ATOM 708 C C . ILE A 1 91 ? 15.047 -8.244 -20.333 1.00 75.06 91 ILE A C 1
ATOM 710 O O . ILE A 1 91 ? 15.225 -8.604 -21.494 1.00 75.06 91 ILE A O 1
ATOM 714 N N . LEU A 1 92 ? 14.221 -7.241 -20.027 1.00 73.62 92 LEU A N 1
ATOM 715 C CA . LEU A 1 92 ? 13.442 -6.505 -21.027 1.00 73.62 92 LEU A CA 1
ATOM 716 C C . LEU A 1 92 ? 14.335 -5.748 -22.005 1.00 73.62 92 LEU A C 1
ATOM 718 O O . LEU A 1 92 ? 14.088 -5.775 -23.203 1.00 73.62 92 LEU A O 1
ATOM 722 N N . LEU A 1 93 ? 15.408 -5.127 -21.523 1.00 73.12 93 LEU A N 1
ATOM 723 C CA . LEU A 1 93 ? 16.374 -4.452 -22.387 1.00 73.12 93 LEU A CA 1
ATOM 724 C C . LEU A 1 93 ? 17.119 -5.423 -23.332 1.00 73.12 93 LEU A C 1
ATOM 726 O O . LEU A 1 93 ? 17.730 -4.978 -24.306 1.00 73.12 93 LEU A O 1
ATOM 730 N N . TRP A 1 94 ? 17.072 -6.738 -23.084 1.00 70.75 94 TRP A N 1
ATOM 731 C CA . TRP A 1 94 ? 17.615 -7.768 -23.980 1.00 70.75 94 TRP A CA 1
ATOM 732 C C . TRP A 1 94 ? 16.669 -8.156 -25.126 1.00 70.75 94 TRP A C 1
ATOM 734 O O . TRP A 1 94 ? 17.145 -8.628 -26.155 1.00 70.75 94 TRP A O 1
ATOM 744 N N . GLN A 1 95 ? 15.357 -7.946 -24.976 1.00 70.44 95 GLN A N 1
ATOM 745 C CA . GLN A 1 95 ? 14.341 -8.263 -25.986 1.00 70.44 95 GLN A CA 1
ATOM 746 C C . GLN A 1 95 ? 13.546 -7.010 -26.361 1.00 70.44 95 GLN A C 1
ATOM 748 O O . GLN A 1 95 ? 12.638 -6.590 -25.645 1.00 70.44 95 GLN A O 1
ATOM 753 N N . THR A 1 96 ? 13.835 -6.450 -27.535 1.00 64.88 96 THR A N 1
ATOM 754 C CA . THR A 1 96 ? 13.148 -5.268 -28.085 1.00 64.88 96 THR A CA 1
ATOM 755 C C . THR A 1 96 ? 11.630 -5.449 -28.177 1.00 64.88 96 THR A C 1
ATOM 757 O O . THR A 1 96 ? 10.880 -4.533 -27.839 1.00 64.88 96 THR A O 1
ATOM 760 N N . ASP A 1 97 ? 11.166 -6.652 -28.523 1.00 68.88 97 ASP A N 1
ATOM 761 C CA . ASP A 1 97 ? 9.733 -6.973 -28.602 1.00 68.88 97 ASP A CA 1
ATOM 762 C C . ASP A 1 97 ? 9.061 -6.959 -27.219 1.00 68.88 97 ASP A C 1
ATOM 764 O O . ASP A 1 97 ? 7.915 -6.528 -27.072 1.00 68.88 97 ASP A O 1
ATOM 768 N N . GLY A 1 98 ? 9.797 -7.360 -26.177 1.00 66.38 98 GLY A N 1
ATOM 769 C CA . GLY A 1 98 ? 9.333 -7.331 -24.791 1.00 66.38 98 GLY A CA 1
ATOM 770 C C . GLY A 1 98 ? 9.099 -5.908 -24.284 1.00 66.38 98 GLY A C 1
ATOM 771 O O . GLY A 1 98 ? 8.120 -5.661 -23.577 1.00 66.38 98 GLY A O 1
ATOM 772 N N . VAL A 1 99 ? 9.943 -4.954 -24.694 1.00 68.31 99 VAL A N 1
ATOM 773 C CA . VAL A 1 99 ? 9.773 -3.527 -24.364 1.00 68.31 99 VAL A CA 1
ATOM 774 C C . VAL A 1 99 ? 8.504 -2.976 -25.010 1.00 68.31 99 VAL A C 1
ATOM 776 O O . VAL A 1 99 ? 7.703 -2.333 -24.334 1.00 68.31 99 VAL A O 1
ATOM 779 N N . LEU A 1 100 ? 8.275 -3.280 -26.288 1.00 71.06 100 LEU A N 1
ATOM 780 C CA . LEU A 1 100 ? 7.109 -2.813 -27.042 1.00 71.06 100 LEU A CA 1
ATOM 781 C C . LEU A 1 100 ? 5.789 -3.332 -26.453 1.00 71.06 100 LEU A C 1
ATOM 783 O O . LEU A 1 100 ? 4.853 -2.559 -26.240 1.00 71.06 100 LEU A O 1
ATOM 787 N N . ILE A 1 101 ? 5.728 -4.623 -26.111 1.00 73.62 101 ILE A N 1
ATOM 788 C CA . ILE A 1 101 ? 4.563 -5.234 -25.450 1.00 73.62 101 ILE A CA 1
ATOM 789 C C . ILE A 1 101 ? 4.301 -4.575 -24.092 1.00 73.62 101 ILE A C 1
ATOM 791 O O . ILE A 1 101 ? 3.154 -4.259 -23.757 1.00 73.62 101 ILE A O 1
ATOM 795 N N . LEU A 1 102 ? 5.352 -4.339 -23.305 1.00 73.44 102 LEU A N 1
ATOM 796 C CA . LEU A 1 102 ? 5.218 -3.763 -21.974 1.00 73.44 102 LEU A CA 1
ATOM 797 C C . LEU A 1 102 ? 4.759 -2.301 -22.031 1.00 73.44 102 LEU A C 1
ATOM 799 O O . LEU A 1 102 ? 3.862 -1.923 -21.281 1.00 73.44 102 LEU A O 1
ATOM 803 N N . VAL A 1 103 ? 5.312 -1.506 -22.951 1.00 76.00 103 VAL A N 1
ATOM 804 C CA . VAL A 1 103 ? 4.923 -0.106 -23.185 1.00 76.00 103 VAL A CA 1
ATOM 805 C C . VAL A 1 103 ? 3.464 -0.014 -23.627 1.00 76.00 103 VAL A C 1
ATOM 807 O O . VAL A 1 103 ? 2.695 0.746 -23.040 1.00 76.00 103 VAL A O 1
ATOM 810 N N . ASN A 1 104 ? 3.040 -0.862 -24.567 1.00 79.38 104 ASN A N 1
ATOM 811 C CA . ASN A 1 104 ? 1.640 -0.935 -24.998 1.00 79.38 104 ASN A CA 1
ATOM 812 C C . ASN A 1 104 ? 0.694 -1.394 -23.876 1.00 79.38 104 ASN A C 1
ATOM 814 O O . ASN A 1 104 ? -0.498 -1.090 -23.900 1.00 79.38 104 ASN A O 1
ATOM 818 N N . SER A 1 105 ? 1.221 -2.080 -22.858 1.00 77.56 105 SER A N 1
ATOM 819 C CA . SER A 1 105 ? 0.466 -2.503 -21.677 1.00 77.56 105 SER A CA 1
ATOM 820 C C . SER A 1 105 ? 0.335 -1.402 -20.611 1.00 77.56 105 SER A C 1
ATOM 822 O O . SER A 1 105 ? -0.558 -1.480 -19.763 1.00 77.56 105 SER A O 1
ATOM 824 N N . VAL A 1 106 ? 1.172 -0.353 -20.643 1.00 80.38 106 VAL A N 1
ATOM 825 C CA . VAL A 1 106 ? 1.195 0.726 -19.633 1.00 80.38 106 VAL A CA 1
ATOM 826 C C . VAL A 1 106 ? -0.165 1.408 -19.447 1.00 80.38 106 VAL A C 1
ATOM 828 O O . VAL A 1 106 ? -0.568 1.550 -18.291 1.00 80.38 106 VAL A O 1
ATOM 831 N N . PRO A 1 107 ? -0.929 1.786 -20.493 1.00 82.19 107 PRO A N 1
ATOM 832 C CA . PRO A 1 107 ? -2.241 2.414 -20.311 1.00 82.19 107 PRO A CA 1
ATOM 833 C C . PRO A 1 107 ? -3.211 1.538 -19.508 1.00 82.19 107 PRO A C 1
ATOM 835 O O . PRO A 1 107 ? -3.922 2.033 -18.632 1.00 82.19 107 PRO A O 1
ATOM 838 N N . TYR A 1 108 ? -3.189 0.222 -19.739 1.00 81.19 108 TYR A N 1
ATOM 839 C CA . TYR A 1 108 ? -4.009 -0.738 -18.999 1.00 81.19 108 TYR A CA 1
ATOM 840 C C . TYR A 1 108 ? -3.546 -0.881 -17.544 1.00 81.19 108 TYR A C 1
ATOM 842 O O . TYR A 1 108 ? -4.374 -0.916 -16.632 1.00 81.19 108 TYR A O 1
ATOM 850 N N . LEU A 1 109 ? -2.230 -0.899 -17.304 1.00 81.44 109 LEU A N 1
ATOM 851 C CA . LEU A 1 109 ? -1.652 -0.935 -15.956 1.00 81.44 109 LEU A CA 1
ATOM 852 C C . LEU A 1 109 ? -1.969 0.342 -15.164 1.00 81.44 109 LEU A C 1
ATOM 854 O O . LEU A 1 109 ? -2.312 0.266 -13.983 1.00 81.44 109 LEU A O 1
ATOM 858 N N . VAL A 1 110 ? -1.910 1.508 -15.813 1.00 79.69 110 VAL A N 1
ATOM 859 C CA . VAL A 1 110 ? -2.293 2.802 -15.231 1.00 79.69 110 VAL A CA 1
ATOM 860 C C . VAL A 1 110 ? -3.788 2.816 -14.918 1.00 79.69 110 VAL A C 1
ATOM 862 O O . VAL A 1 110 ? -4.168 3.172 -13.802 1.00 79.69 110 VAL A O 1
ATOM 865 N N . GLY A 1 111 ? -4.637 2.353 -15.841 1.00 82.38 111 GLY A N 1
ATOM 866 C CA . GLY A 1 111 ? -6.073 2.191 -15.602 1.00 82.38 111 GLY A CA 1
ATOM 867 C C . GLY A 1 111 ? -6.361 1.301 -14.388 1.00 82.38 111 GLY A C 1
ATOM 868 O O . GLY A 1 111 ? -7.095 1.699 -13.480 1.00 82.38 111 GLY A O 1
ATOM 869 N N . ALA A 1 112 ? -5.707 0.140 -14.300 1.00 80.25 112 ALA A N 1
ATOM 870 C CA . ALA A 1 112 ? -5.812 -0.760 -13.153 1.00 80.25 112 ALA A CA 1
ATOM 871 C C . ALA A 1 112 ? -5.329 -0.103 -11.845 1.00 80.25 112 ALA A C 1
ATOM 873 O O . ALA A 1 112 ? -5.968 -0.254 -10.800 1.00 80.25 112 ALA A O 1
ATOM 874 N N . TRP A 1 113 ? -4.237 0.666 -11.884 1.00 80.94 113 TRP A N 1
ATOM 875 C CA . TRP A 1 113 ? -3.726 1.400 -10.725 1.00 80.94 113 TRP A CA 1
ATOM 876 C C . TRP A 1 113 ? -4.702 2.477 -10.236 1.00 80.94 113 TRP A C 1
ATOM 878 O O . TRP A 1 113 ? -4.915 2.601 -9.023 1.00 80.94 113 TRP A O 1
ATOM 888 N N . ILE A 1 114 ? -5.330 3.223 -11.150 1.00 83.44 114 ILE A N 1
ATOM 889 C CA . ILE A 1 114 ? -6.356 4.220 -10.819 1.00 83.44 114 ILE A CA 1
ATOM 890 C C . ILE A 1 114 ? -7.537 3.525 -10.140 1.00 83.44 114 ILE A C 1
ATOM 892 O O . ILE A 1 114 ? -7.919 3.921 -9.037 1.00 83.44 114 ILE A O 1
ATOM 896 N N . VAL A 1 115 ? -8.059 2.446 -10.733 1.00 82.56 115 VAL A N 1
ATOM 897 C CA . VAL A 1 115 ? -9.174 1.670 -10.166 1.00 82.56 115 VAL A CA 1
ATOM 898 C C . VAL A 1 115 ? -8.827 1.137 -8.776 1.00 82.56 115 VAL A C 1
ATOM 900 O O . VAL A 1 115 ? -9.614 1.300 -7.846 1.00 82.56 115 VAL A O 1
ATOM 903 N N . LEU A 1 116 ? -7.632 0.573 -8.579 1.00 81.25 116 LEU A N 1
ATOM 904 C CA . LEU A 1 116 ? -7.183 0.085 -7.268 1.00 81.25 116 LEU A CA 1
ATOM 905 C C . LEU A 1 116 ? -7.027 1.212 -6.239 1.00 81.25 116 LEU A C 1
ATOM 907 O O . LEU A 1 116 ? -7.297 1.017 -5.051 1.00 81.25 116 LEU A O 1
ATOM 911 N N . THR A 1 117 ? -6.606 2.399 -6.674 1.00 79.31 117 THR A N 1
ATOM 912 C CA . THR A 1 117 ? -6.460 3.567 -5.798 1.00 79.31 117 THR A CA 1
ATOM 913 C C . THR A 1 117 ? -7.825 4.137 -5.406 1.00 79.31 117 THR A C 1
ATOM 915 O O . THR A 1 117 ? -8.044 4.448 -4.232 1.00 79.31 117 THR A O 1
ATOM 918 N N . LEU A 1 118 ? -8.771 4.205 -6.348 1.00 82.81 118 LEU A N 1
ATOM 919 C CA . LEU A 1 118 ? -10.166 4.563 -6.087 1.00 82.81 118 LEU A CA 1
ATOM 920 C C . LEU A 1 118 ? -10.831 3.547 -5.161 1.00 82.81 118 LEU A C 1
ATOM 922 O O . LEU A 1 118 ? -11.441 3.943 -4.168 1.00 82.81 118 LEU A O 1
ATOM 926 N N . TYR A 1 119 ? -10.626 2.252 -5.417 1.00 81.25 119 TYR A N 1
ATOM 927 C CA . TYR A 1 119 ? -11.076 1.176 -4.544 1.00 81.25 119 TYR A CA 1
ATOM 928 C C . TYR A 1 119 ? -10.560 1.385 -3.123 1.00 81.25 119 TYR A C 1
ATOM 930 O O . TYR A 1 119 ? -11.342 1.349 -2.184 1.00 81.25 119 TYR A O 1
ATOM 938 N N . HIS A 1 120 ? -9.271 1.684 -2.942 1.00 75.38 120 HIS A N 1
ATOM 939 C CA . HIS A 1 120 ? -8.707 1.929 -1.615 1.00 75.38 120 HIS A CA 1
ATOM 940 C C . HIS A 1 120 ? -9.325 3.148 -0.910 1.00 75.38 120 HIS A C 1
ATOM 942 O O . HIS A 1 120 ? -9.584 3.095 0.294 1.00 75.38 120 HIS A O 1
ATOM 948 N N . ARG A 1 121 ? -9.599 4.236 -1.644 1.00 77.62 121 ARG A N 1
ATOM 949 C CA . ARG A 1 121 ? -10.280 5.424 -1.097 1.00 77.62 121 ARG A CA 1
ATOM 950 C C . ARG A 1 121 ? -11.715 5.105 -0.672 1.00 77.62 121 ARG A C 1
ATOM 952 O O . ARG A 1 121 ? -12.125 5.471 0.428 1.00 77.62 121 ARG A O 1
ATOM 959 N N . GLN A 1 122 ? -12.463 4.394 -1.513 1.00 82.75 122 GLN A N 1
ATOM 960 C CA . GLN A 1 122 ? -13.844 4.000 -1.223 1.00 82.75 122 GLN A CA 1
ATOM 961 C C . GLN A 1 122 ? -13.926 2.911 -0.148 1.00 82.75 122 GLN A C 1
ATOM 963 O O . GLN A 1 122 ? -14.871 2.892 0.637 1.00 82.75 122 GLN A O 1
ATOM 968 N N . PHE A 1 123 ? -12.905 2.057 -0.048 1.00 80.31 123 PHE A N 1
ATOM 969 C CA . PHE A 1 123 ? -12.808 0.982 0.933 1.00 80.31 123 PHE A CA 1
ATOM 970 C C . PHE A 1 123 ? -12.952 1.502 2.357 1.00 80.31 123 PHE A C 1
ATOM 972 O O . PHE A 1 123 ? -13.691 0.909 3.137 1.00 80.31 123 PHE A O 1
ATOM 979 N N . LYS A 1 124 ? -12.278 2.616 2.686 1.00 79.31 124 LYS A N 1
ATOM 980 C CA . LYS A 1 124 ? -12.396 3.247 4.006 1.00 79.31 124 LYS A CA 1
ATOM 981 C C . LYS A 1 124 ? -13.859 3.575 4.296 1.00 79.31 124 LYS A C 1
ATOM 983 O O . LYS A 1 124 ? -14.391 3.064 5.267 1.00 79.31 124 LYS A O 1
ATOM 988 N N . ARG A 1 125 ? -14.540 4.313 3.413 1.00 81.88 125 ARG A N 1
ATOM 989 C CA . ARG A 1 125 ? -15.959 4.684 3.590 1.00 81.88 125 ARG A CA 1
ATOM 990 C C . ARG A 1 125 ? -16.879 3.464 3.728 1.00 81.88 125 ARG A C 1
ATOM 992 O O . ARG A 1 125 ? -17.736 3.423 4.609 1.00 81.88 125 ARG A O 1
ATOM 999 N N . LEU A 1 126 ? -16.680 2.453 2.886 1.00 81.81 126 LEU A N 1
ATOM 1000 C CA . LEU A 1 126 ? -17.510 1.248 2.865 1.00 81.81 126 LEU A CA 1
ATOM 1001 C C . LEU A 1 126 ? -17.305 0.396 4.125 1.00 81.81 126 LEU A C 1
ATOM 1003 O O . LEU A 1 126 ? -18.263 -0.083 4.718 1.00 81.81 126 LEU A O 1
ATOM 1007 N N . ILE A 1 127 ? -16.065 0.243 4.587 1.00 80.25 127 ILE A N 1
ATOM 1008 C CA . ILE A 1 127 ? -15.770 -0.486 5.826 1.00 80.25 127 ILE A CA 1
ATOM 1009 C C . ILE A 1 127 ? -16.214 0.302 7.053 1.00 80.25 127 ILE A C 1
ATOM 1011 O O . ILE A 1 127 ? -16.771 -0.301 7.963 1.00 80.25 127 ILE A O 1
ATOM 1015 N N . THR A 1 128 ? -16.001 1.617 7.089 1.00 82.94 128 THR A N 1
ATOM 1016 C CA . THR A 1 128 ? -16.444 2.468 8.198 1.00 82.94 128 THR A CA 1
ATOM 1017 C C . THR A 1 128 ? -17.962 2.366 8.371 1.00 82.94 128 THR A C 1
ATOM 1019 O O . THR A 1 128 ? -18.410 2.039 9.463 1.00 82.94 128 THR A O 1
ATOM 1022 N N . SER A 1 129 ? -18.748 2.497 7.295 1.00 83.31 129 SER A N 1
ATOM 1023 C CA . SER A 1 129 ? -20.213 2.316 7.345 1.00 83.31 129 SER A CA 1
ATOM 1024 C C . SER A 1 129 ? -20.647 0.883 7.688 1.00 83.31 129 SER A C 1
ATOM 1026 O O . SER A 1 129 ? -21.652 0.670 8.375 1.00 83.31 129 SER A O 1
ATOM 1028 N N . LEU A 1 130 ? -19.886 -0.128 7.254 1.00 83.94 130 LEU A N 1
ATOM 1029 C CA . LEU A 1 130 ? -20.162 -1.525 7.588 1.00 83.94 130 LEU A CA 1
ATOM 1030 C C . LEU A 1 130 ? -19.912 -1.824 9.072 1.00 83.94 130 LEU A C 1
ATOM 1032 O O . LEU A 1 130 ? -20.679 -2.579 9.666 1.00 83.94 130 LEU A O 1
ATOM 1036 N N . VAL A 1 131 ? -18.832 -1.283 9.642 1.00 83.88 131 VAL A N 1
ATOM 1037 C CA . VAL A 1 131 ? -18.300 -1.650 10.963 1.00 83.88 131 VAL A CA 1
ATOM 1038 C C . VAL A 1 131 ? -18.849 -0.772 12.080 1.00 83.88 131 VAL A C 1
ATOM 1040 O O . VAL A 1 131 ? -19.154 -1.299 13.150 1.00 83.88 131 VAL A O 1
ATOM 1043 N N . LEU A 1 132 ? -18.978 0.533 11.851 1.00 84.50 132 LEU A N 1
ATOM 1044 C CA . LEU A 1 132 ? -19.433 1.482 12.863 1.00 84.50 132 LEU A CA 1
ATOM 1045 C C . LEU A 1 132 ? -20.955 1.617 12.858 1.00 84.50 132 LEU A C 1
ATOM 1047 O O . LEU A 1 132 ? -21.620 1.397 11.838 1.00 84.50 132 LEU A O 1
ATOM 1051 N N . LYS A 1 133 ? -21.503 1.947 14.027 1.00 79.69 133 LYS A N 1
ATOM 1052 C CA . LYS A 1 133 ? -22.855 2.489 14.178 1.00 79.69 133 LYS A CA 1
ATOM 1053 C C . LYS A 1 133 ? -22.916 3.861 13.487 1.00 79.69 133 LYS A C 1
ATOM 1055 O O . LYS A 1 133 ? -21.893 4.527 13.361 1.00 79.69 133 LYS A O 1
ATOM 1060 N N . SER A 1 134 ? -24.084 4.226 12.961 1.00 60.72 134 SER A N 1
ATOM 1061 C CA . SER A 1 134 ? -24.294 5.495 12.242 1.00 60.72 134 SER A CA 1
ATOM 1062 C C . SER A 1 134 ? -24.169 6.724 13.142 1.00 60.72 134 SER A C 1
ATOM 1064 O O . SER A 1 134 ? -23.850 7.792 12.639 1.00 60.72 134 SER A O 1
ATOM 1066 N N . GLU A 1 135 ? -24.369 6.550 14.445 1.00 56.41 135 GLU A N 1
ATOM 1067 C CA . GLU A 1 135 ? -24.228 7.572 15.481 1.00 56.41 135 GLU A CA 1
ATOM 1068 C C . GLU A 1 135 ? -22.808 7.486 16.065 1.00 56.41 135 GLU A C 1
ATOM 1070 O O . GLU A 1 135 ? -22.506 6.635 16.905 1.00 56.41 135 GLU A O 1
ATOM 1075 N N . LEU A 1 136 ? -21.902 8.322 15.557 1.00 57.78 136 LEU A N 1
ATOM 1076 C CA . LEU A 1 136 ? -20.742 8.802 16.318 1.00 57.78 136 LEU A CA 1
ATOM 1077 C C . LEU A 1 136 ? -21.154 10.167 16.907 1.00 57.78 136 LEU A C 1
ATOM 1079 O O . LEU A 1 136 ? -20.546 11.181 16.597 1.00 57.78 136 LEU A O 1
ATOM 1083 N N . ASP A 1 137 ? -22.268 10.194 17.641 1.00 48.31 137 ASP A N 1
ATOM 1084 C CA . ASP A 1 137 ? -22.897 11.435 18.130 1.00 48.31 137 ASP A CA 1
ATOM 1085 C C . ASP A 1 137 ? -22.467 11.814 19.553 1.00 48.31 137 ASP A C 1
ATOM 1087 O O . ASP A 1 137 ? -22.885 12.849 20.064 1.00 48.31 137 ASP A O 1
ATOM 1091 N N . ASP A 1 138 ? -21.608 11.018 20.188 1.00 56.56 138 ASP A N 1
ATOM 1092 C CA . ASP A 1 138 ? -21.097 11.342 21.516 1.00 56.56 138 ASP A CA 1
ATOM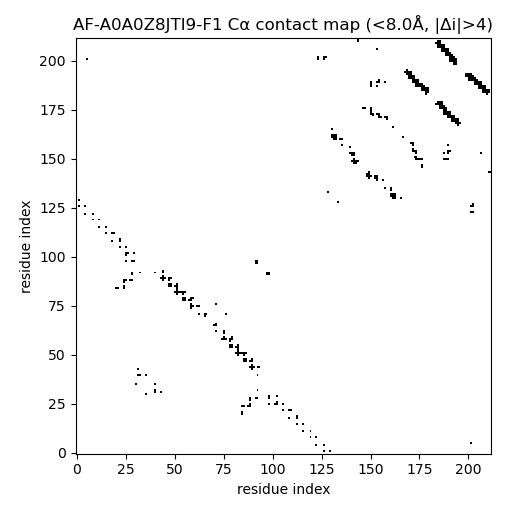 1093 C C . ASP A 1 138 ? -19.857 12.242 21.392 1.00 56.56 138 ASP A C 1
ATOM 1095 O O . ASP A 1 138 ? -18.892 11.893 20.697 1.00 56.56 138 ASP A O 1
ATOM 1099 N N . GLU A 1 139 ? -19.874 13.392 22.078 1.00 65.25 139 GLU A N 1
ATOM 1100 C CA . GLU A 1 139 ? -18.664 14.166 22.368 1.00 65.25 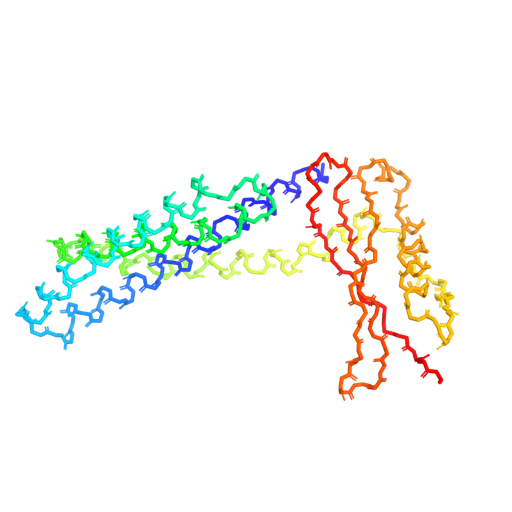139 GLU A CA 1
ATOM 1101 C C . GLU A 1 139 ? -17.608 13.213 22.945 1.00 65.25 139 GLU A C 1
ATOM 1103 O O . GLU A 1 139 ? -17.850 12.480 23.905 1.00 65.25 139 GLU A O 1
ATOM 1108 N N . LEU A 1 140 ? -16.442 13.159 22.301 1.00 74.00 140 LEU A N 1
ATOM 1109 C CA . LEU A 1 140 ? -15.357 12.298 22.752 1.00 74.00 140 LEU A CA 1
ATOM 1110 C C . LEU A 1 140 ? -14.752 12.904 24.013 1.00 74.00 140 LEU A C 1
ATOM 1112 O O . LEU A 1 140 ? -14.115 13.955 23.946 1.00 74.00 140 LEU A O 1
ATOM 1116 N N . ASP A 1 141 ? -14.901 12.219 25.142 1.00 78.00 141 ASP A N 1
ATOM 1117 C CA . ASP A 1 141 ? -14.194 12.613 26.357 1.00 78.00 141 ASP A CA 1
ATOM 1118 C C . ASP A 1 141 ? -12.672 12.511 26.144 1.00 78.00 141 ASP A C 1
ATOM 1120 O O . ASP A 1 141 ? -12.150 11.555 25.553 1.00 78.00 141 ASP A O 1
ATOM 1124 N N . TYR A 1 142 ? -11.931 13.464 26.707 1.00 78.94 142 TYR A N 1
ATOM 1125 C CA . TYR A 1 142 ? -10.468 13.464 26.730 1.00 78.94 142 TYR A CA 1
ATOM 1126 C C . TYR A 1 142 ? -9.934 14.095 28.021 1.00 78.94 142 TYR A C 1
ATOM 1128 O O . TYR A 1 142 ? -10.664 14.714 28.791 1.00 78.94 142 TYR A O 1
ATOM 1136 N N . ILE A 1 143 ? -8.640 13.904 28.282 1.00 80.19 143 ILE A N 1
ATOM 1137 C CA . ILE A 1 143 ? -7.932 14.467 29.434 1.00 80.19 143 ILE A CA 1
ATOM 1138 C C . ILE A 1 143 ? -6.977 15.554 28.911 1.00 80.19 143 ILE A C 1
ATOM 1140 O O . ILE A 1 143 ? -5.947 15.209 28.324 1.00 80.19 143 ILE A O 1
ATOM 1144 N N . PRO A 1 144 ? -7.251 16.853 29.149 1.00 73.19 144 PRO A N 1
ATOM 1145 C CA . PRO A 1 144 ? -6.508 17.962 28.534 1.00 73.19 144 PRO A CA 1
ATOM 1146 C C . PRO A 1 144 ? -4.989 17.950 28.790 1.00 73.19 144 PRO A C 1
ATOM 1148 O O . PRO A 1 144 ? -4.207 18.448 27.993 1.00 73.19 144 PRO A O 1
ATOM 1151 N N . HIS A 1 145 ? -4.545 17.328 29.883 1.00 77.06 145 HIS A N 1
ATOM 1152 C CA . HIS A 1 145 ? -3.135 17.321 30.290 1.00 77.06 145 HIS A CA 1
ATOM 1153 C C . HIS A 1 145 ? -2.442 15.962 30.091 1.00 77.06 145 HIS A C 1
ATOM 1155 O O . HIS A 1 145 ? -1.269 15.813 30.427 1.00 77.06 145 HIS A O 1
ATOM 1161 N N . ASP A 1 146 ? -3.145 14.957 29.558 1.00 82.06 146 ASP A N 1
ATOM 1162 C CA . ASP A 1 146 ? -2.614 13.603 29.381 1.00 82.06 146 ASP A CA 1
ATOM 1163 C C . ASP A 1 146 ? -2.982 13.061 27.995 1.00 82.06 146 ASP A C 1
ATOM 1165 O O . ASP A 1 146 ? -4.020 12.427 27.780 1.00 82.06 146 ASP A O 1
ATOM 1169 N N . ILE A 1 147 ? -2.108 13.350 27.029 1.00 81.81 147 ILE A N 1
ATOM 1170 C CA . ILE A 1 147 ? -2.267 12.980 25.617 1.00 81.81 147 ILE A CA 1
ATOM 1171 C C . ILE A 1 147 ? -2.313 11.456 25.450 1.00 81.81 147 ILE A C 1
ATOM 1173 O O . ILE A 1 147 ? -3.073 10.941 24.629 1.00 81.81 147 ILE A O 1
ATOM 1177 N N . GLU A 1 148 ? -1.518 10.717 26.226 1.00 82.06 148 GLU A N 1
ATOM 1178 C CA . GLU A 1 148 ? -1.424 9.265 26.095 1.00 82.06 148 GLU A CA 1
ATOM 1179 C C . GLU A 1 148 ? -2.689 8.583 26.629 1.00 82.06 148 GLU A C 1
ATOM 1181 O O . GLU A 1 148 ? -3.274 7.742 25.938 1.00 82.06 148 GLU A O 1
ATOM 1186 N N . LYS A 1 149 ? -3.190 9.002 27.800 1.00 84.25 149 LYS A N 1
ATOM 1187 C CA . LYS A 1 149 ? -4.480 8.505 28.304 1.00 84.25 149 LYS A CA 1
ATOM 1188 C C . LYS A 1 149 ? -5.651 8.936 27.430 1.00 84.25 149 LYS A C 1
ATOM 1190 O O . LYS A 1 149 ? -6.534 8.115 27.183 1.00 84.25 149 LYS A O 1
ATOM 1195 N N . SER A 1 150 ? -5.642 10.163 26.910 1.00 84.44 150 SER A N 1
ATOM 1196 C CA . SER A 1 150 ? -6.665 10.639 25.969 1.00 84.44 150 SER A CA 1
ATOM 1197 C C . SER A 1 150 ? -6.724 9.770 24.718 1.00 84.44 150 SER A C 1
ATOM 1199 O O . SER A 1 150 ? -7.800 9.337 24.319 1.00 84.44 150 SER A O 1
ATOM 1201 N N . ALA A 1 151 ? -5.572 9.408 24.148 1.00 82.88 151 ALA A N 1
ATOM 1202 C CA . ALA A 1 151 ? -5.514 8.537 22.978 1.00 82.88 151 ALA A CA 1
ATOM 1203 C C . ALA A 1 151 ? -6.140 7.158 23.241 1.00 82.88 151 ALA A C 1
ATOM 1205 O O . ALA A 1 151 ? -6.873 6.629 22.400 1.00 82.88 151 ALA A O 1
ATOM 1206 N N . VAL A 1 152 ? -5.883 6.576 24.417 1.00 85.88 152 VAL A N 1
ATOM 1207 C CA . VAL A 1 152 ? -6.483 5.298 24.832 1.00 85.88 152 VAL A CA 1
ATOM 1208 C C . VAL A 1 152 ? -7.992 5.436 25.039 1.00 85.88 152 VAL A C 1
ATOM 1210 O O . VAL A 1 152 ? -8.744 4.556 24.614 1.00 85.88 152 VAL A O 1
ATOM 1213 N N . MET A 1 153 ? -8.442 6.532 25.651 1.00 85.69 153 MET A N 1
ATOM 1214 C CA . MET A 1 153 ? -9.854 6.777 25.937 1.00 85.69 153 MET A CA 1
ATOM 1215 C C . MET A 1 153 ? -10.661 6.977 24.651 1.00 85.69 153 MET A C 1
ATOM 1217 O O . MET A 1 153 ? -11.635 6.257 24.428 1.00 85.69 153 MET A O 1
ATOM 1221 N N . VAL A 1 154 ? -10.165 7.817 23.740 1.00 84.75 154 VAL A N 1
ATOM 1222 C CA . VAL A 1 154 ? -10.739 8.027 22.403 1.00 84.75 154 VAL A CA 1
ATOM 1223 C C . VAL A 1 154 ? -10.796 6.709 21.621 1.00 84.75 154 VAL A C 1
ATOM 1225 O O . VAL A 1 154 ? -11.823 6.367 21.030 1.00 84.75 154 VAL A O 1
ATOM 1228 N N . ALA A 1 155 ? -9.732 5.898 21.654 1.00 84.81 155 ALA A N 1
ATOM 1229 C CA . ALA A 1 155 ? -9.727 4.590 20.995 1.00 84.81 155 ALA A CA 1
ATOM 1230 C C . ALA A 1 155 ? -10.735 3.597 21.606 1.00 84.81 155 ALA A C 1
ATOM 1232 O O . ALA A 1 155 ? -11.291 2.760 20.885 1.00 84.81 155 ALA A O 1
ATOM 1233 N N . SER A 1 156 ? -10.969 3.674 22.918 1.00 86.12 156 SER A N 1
ATOM 1234 C CA . SER A 1 156 ? -11.963 2.864 23.629 1.00 86.12 156 SER A CA 1
ATOM 1235 C C . SER A 1 156 ? -13.388 3.271 23.245 1.00 86.12 156 SER A C 1
ATOM 1237 O O . SER A 1 156 ? -14.179 2.423 22.826 1.00 86.12 156 SER A O 1
ATOM 1239 N N . GLN A 1 157 ? -13.688 4.572 23.281 1.00 84.75 157 GLN A N 1
ATOM 1240 C CA . GLN A 1 157 ? -14.989 5.128 22.903 1.00 84.75 157 GLN A CA 1
ATOM 1241 C C . GLN A 1 157 ? -15.334 4.801 21.445 1.00 84.75 157 GLN A C 1
ATOM 1243 O O . GLN A 1 157 ? -16.382 4.217 21.172 1.00 84.75 157 GLN A O 1
ATOM 1248 N N . MET A 1 158 ? -14.396 5.004 20.515 1.00 83.38 158 MET A N 1
ATOM 1249 C CA . MET A 1 158 ? -14.565 4.587 19.117 1.00 83.38 158 MET A CA 1
ATOM 1250 C C . MET A 1 158 ? -14.721 3.066 18.943 1.00 83.38 158 MET A C 1
ATOM 1252 O O . MET A 1 158 ? -15.344 2.596 17.986 1.00 83.38 158 MET A O 1
ATOM 1256 N N . GLY A 1 159 ? -14.157 2.271 19.857 1.00 83.69 159 GLY A N 1
ATOM 1257 C CA . GLY A 1 159 ? -14.363 0.825 19.912 1.00 83.69 159 GLY A CA 1
ATOM 1258 C C . GLY A 1 159 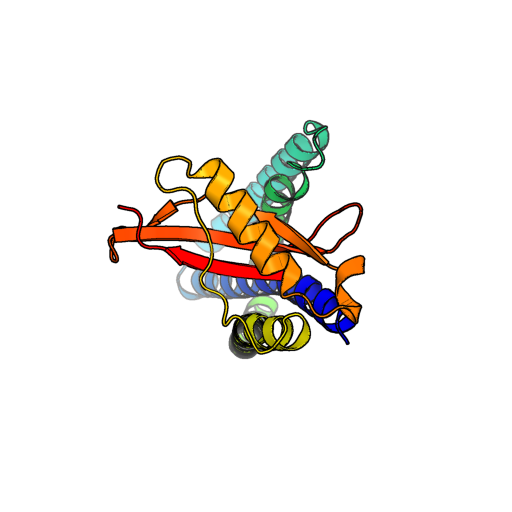? -15.793 0.448 20.298 1.00 83.69 159 GLY A C 1
ATOM 1259 O O . GLY A 1 159 ? -16.350 -0.507 19.749 1.00 83.69 159 GLY A O 1
ATOM 1260 N N . ASN A 1 160 ? -16.430 1.226 21.173 1.00 84.69 160 ASN A N 1
ATOM 1261 C CA . ASN A 1 160 ? -17.821 1.017 21.573 1.00 84.69 160 ASN A CA 1
ATOM 1262 C C . ASN A 1 160 ? -18.805 1.302 20.431 1.00 84.69 160 ASN A C 1
ATOM 1264 O O . ASN A 1 160 ? -19.840 0.627 20.339 1.00 84.69 160 ASN A O 1
ATOM 1268 N N . SER A 1 161 ? -18.438 2.193 19.509 1.00 82.38 161 SER A N 1
ATOM 1269 C CA . SER A 1 161 ? -19.182 2.480 18.277 1.00 82.38 161 SER A CA 1
ATOM 1270 C C . SER A 1 161 ? -19.132 1.338 17.250 1.00 82.38 161 SER A C 1
ATOM 1272 O O . SER A 1 161 ? -19.845 1.384 16.247 1.00 82.38 161 SER A O 1
ATOM 1274 N N . ILE A 1 162 ? -18.343 0.275 17.467 1.00 86.31 162 ILE A N 1
ATOM 1275 C CA . ILE A 1 162 ? -18.366 -0.920 16.610 1.00 86.31 162 ILE A CA 1
ATOM 1276 C C . ILE A 1 162 ? -19.699 -1.662 16.792 1.00 86.31 162 ILE A C 1
ATOM 1278 O O . ILE A 1 162 ? -20.087 -2.027 17.908 1.00 86.31 162 ILE A O 1
ATOM 1282 N N . LYS A 1 163 ? -20.378 -1.956 15.674 1.00 85.44 163 LYS A N 1
ATOM 1283 C CA . LYS A 1 163 ? -21.578 -2.806 15.634 1.00 85.44 163 LYS A CA 1
ATOM 1284 C C . LYS A 1 163 ? -21.289 -4.159 16.280 1.00 85.44 163 LYS A C 1
ATOM 1286 O O . LYS A 1 163 ? -20.291 -4.808 15.967 1.00 85.44 163 LYS A O 1
ATOM 1291 N N . GLU A 1 164 ? -22.202 -4.620 17.126 1.00 85.44 164 GLU A N 1
ATOM 1292 C CA . GLU A 1 164 ? -22.016 -5.790 17.994 1.00 85.44 164 GLU A CA 1
ATOM 1293 C C . GLU A 1 164 ? -21.556 -7.049 17.240 1.00 85.44 164 GLU A C 1
ATOM 1295 O O . GLU A 1 164 ? -20.584 -7.693 17.632 1.00 85.44 164 GLU A O 1
ATOM 1300 N N . LYS A 1 165 ? -22.140 -7.302 16.060 1.00 85.25 165 LYS A N 1
ATOM 1301 C CA . LYS A 1 165 ? -21.766 -8.391 15.137 1.00 85.25 165 LYS A CA 1
ATOM 1302 C C . LYS A 1 165 ? -20.270 -8.437 14.768 1.00 85.25 165 LYS A C 1
ATOM 1304 O O . LYS A 1 165 ? -19.777 -9.489 14.359 1.00 85.25 165 LYS A O 1
ATOM 1309 N N . TYR A 1 166 ? -19.544 -7.321 14.865 1.00 85.62 166 TYR A N 1
ATOM 1310 C CA . TYR A 1 166 ? -18.132 -7.210 14.486 1.00 85.62 166 TYR A CA 1
ATOM 1311 C C . TYR A 1 166 ? -17.168 -7.024 15.667 1.00 85.62 166 TYR A C 1
ATOM 1313 O O . TYR A 1 166 ? -15.958 -7.125 15.448 1.00 85.62 166 TYR A O 1
ATOM 1321 N N . ARG A 1 167 ? -17.658 -6.833 16.903 1.00 83.56 167 ARG A N 1
ATOM 1322 C CA . ARG A 1 167 ? -16.817 -6.602 18.098 1.00 83.56 167 ARG A CA 1
ATOM 1323 C C . ARG A 1 167 ? -15.832 -7.739 18.384 1.00 83.56 167 ARG A C 1
ATOM 1325 O O . ARG A 1 167 ? -14.703 -7.488 18.780 1.00 83.56 167 ARG A O 1
ATOM 1332 N N . SER A 1 168 ? -16.200 -8.992 18.112 1.00 84.38 168 SER A N 1
ATOM 1333 C CA . SER A 1 168 ? -15.287 -10.136 18.286 1.00 84.38 168 SER A CA 1
ATOM 1334 C C . SER A 1 168 ? -14.184 -10.208 17.219 1.00 84.38 168 SER A C 1
ATOM 1336 O O . SER A 1 168 ? -13.135 -10.813 17.447 1.00 84.38 168 SER A O 1
ATOM 1338 N N . LYS A 1 169 ? -14.392 -9.580 16.052 1.00 85.06 169 LYS A N 1
ATOM 1339 C CA . LYS A 1 169 ? -13.497 -9.655 14.883 1.00 85.06 169 LYS A CA 1
ATOM 1340 C C . LYS A 1 169 ? -12.575 -8.444 14.735 1.00 85.06 169 LYS A C 1
ATOM 1342 O O . LYS A 1 169 ? -11.585 -8.534 14.003 1.00 85.06 169 LYS A O 1
ATOM 1347 N N . ILE A 1 170 ? -12.892 -7.327 15.382 1.00 85.31 170 ILE A N 1
ATOM 1348 C CA . ILE A 1 170 ? -12.204 -6.044 15.221 1.00 85.31 170 ILE A CA 1
ATOM 1349 C C . ILE A 1 170 ? -11.834 -5.501 16.597 1.00 85.31 170 ILE A C 1
ATOM 1351 O O . ILE A 1 170 ? -12.647 -5.514 17.510 1.00 85.31 170 ILE A O 1
ATOM 1355 N N . LYS A 1 171 ? -10.602 -5.017 16.722 1.00 86.75 171 LYS A N 1
ATOM 1356 C CA . LYS A 1 171 ? -10.071 -4.348 17.908 1.00 86.75 171 LYS A CA 1
ATOM 1357 C C . LYS A 1 171 ? -9.687 -2.916 17.535 1.00 86.75 171 LYS A C 1
ATOM 1359 O O . LYS A 1 171 ? -9.177 -2.696 16.436 1.00 86.75 171 LYS A O 1
ATOM 1364 N N . THR A 1 172 ? -9.906 -1.960 18.428 1.00 86.31 172 THR A N 1
ATOM 1365 C CA . THR A 1 172 ? -9.374 -0.598 18.299 1.00 86.31 172 THR A CA 1
ATOM 1366 C C . THR A 1 172 ? -8.037 -0.473 19.014 1.00 86.31 172 THR A C 1
ATOM 1368 O O . THR A 1 172 ? -7.778 -1.135 20.021 1.00 86.31 172 THR A O 1
ATOM 1371 N N . VAL A 1 173 ? -7.146 0.330 18.443 1.00 83.94 173 VAL A N 1
ATOM 1372 C CA . VAL A 1 173 ? -5.820 0.611 18.991 1.00 83.94 173 VAL A CA 1
ATOM 1373 C C . VAL A 1 173 ? -5.553 2.101 18.825 1.00 83.94 173 VAL A C 1
ATOM 1375 O O . VAL A 1 173 ? -5.700 2.628 17.721 1.00 83.94 173 VAL A O 1
ATOM 1378 N N . ALA A 1 174 ? -5.155 2.758 19.911 1.00 82.75 174 ALA A N 1
ATOM 1379 C CA . ALA A 1 174 ? -4.652 4.123 19.871 1.00 82.75 174 ALA A CA 1
ATOM 1380 C C . ALA A 1 174 ? -3.337 4.157 19.080 1.00 82.75 174 ALA A C 1
ATOM 1382 O O . ALA A 1 174 ? -2.428 3.365 19.342 1.00 82.75 174 ALA A O 1
ATOM 1383 N N . LEU A 1 175 ? -3.256 5.026 18.078 1.00 81.38 175 LEU A N 1
ATOM 1384 C CA . LEU A 1 175 ? -2.016 5.312 17.364 1.00 81.3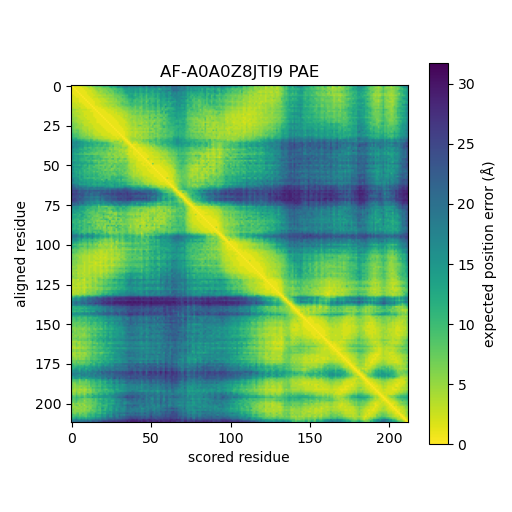8 175 LEU A CA 1
ATOM 1385 C C . LEU A 1 175 ? -1.375 6.573 17.956 1.00 81.38 175 LEU A C 1
ATOM 1387 O O . LEU A 1 175 ? -1.974 7.248 18.789 1.00 81.38 175 LEU A O 1
ATOM 1391 N N . THR A 1 176 ? -0.140 6.869 17.549 1.00 80.56 176 THR A N 1
ATOM 1392 C CA . THR A 1 176 ? 0.620 8.012 18.068 1.00 80.56 176 THR A CA 1
ATOM 1393 C C . THR A 1 176 ? -0.121 9.327 17.792 1.00 80.56 176 THR A C 1
ATOM 1395 O O . THR A 1 176 ? -0.317 9.650 16.617 1.00 80.56 176 THR A O 1
ATOM 1398 N N . PRO A 1 177 ? -0.521 10.078 18.835 1.00 80.25 177 PRO A N 1
ATOM 1399 C CA . PRO A 1 177 ? -1.152 11.384 18.680 1.00 80.25 177 PRO A CA 1
ATOM 1400 C C . PRO A 1 177 ? -0.184 12.390 18.067 1.00 80.25 177 PRO A C 1
ATOM 1402 O O . PRO A 1 177 ? 1.027 12.311 18.286 1.00 80.25 177 PRO A O 1
ATOM 1405 N N . GLY A 1 178 ? -0.713 13.348 17.316 1.00 79.88 178 GLY A N 1
ATOM 1406 C CA . GLY A 1 178 ? 0.087 14.390 16.685 1.00 79.88 178 GLY A CA 1
ATOM 1407 C C . GLY A 1 178 ? -0.643 15.720 16.688 1.00 79.88 178 GLY A C 1
ATOM 1408 O O . GLY A 1 178 ? -1.861 15.759 16.586 1.00 79.88 178 GLY A O 1
ATOM 1409 N N . ARG A 1 179 ? 0.099 16.821 16.795 1.00 78.62 179 ARG A N 1
ATOM 1410 C CA . ARG A 1 179 ? -0.490 18.151 16.64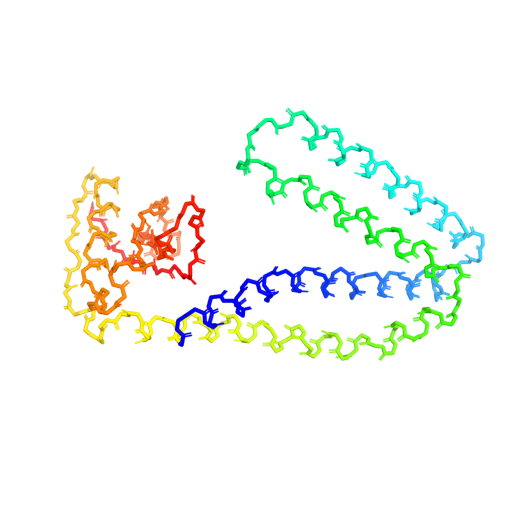8 1.00 78.62 179 ARG A CA 1
ATOM 1411 C C . ARG A 1 179 ? -0.538 18.517 15.174 1.00 78.62 179 ARG A C 1
ATOM 1413 O O . ARG A 1 179 ? 0.481 18.433 14.485 1.00 78.62 179 ARG A O 1
ATOM 1420 N N . ASN A 1 180 ? -1.703 18.935 14.703 1.00 75.00 180 ASN A N 1
ATOM 1421 C CA . ASN A 1 180 ? -1.856 19.398 13.339 1.00 75.00 180 ASN A CA 1
ATOM 1422 C C . ASN A 1 180 ? -1.357 20.846 13.230 1.00 75.00 180 ASN A C 1
ATOM 1424 O O . ASN A 1 180 ? -1.850 21.739 13.923 1.00 75.00 180 ASN A O 1
ATOM 1428 N N . GLY A 1 181 ? -0.352 21.074 12.382 1.00 68.88 181 GLY A N 1
ATOM 1429 C CA . GLY A 1 181 ? 0.263 22.392 12.204 1.00 68.88 181 GLY A CA 1
ATOM 1430 C C . GLY A 1 181 ? -0.675 23.433 11.586 1.00 68.88 181 GLY A C 1
ATOM 1431 O O . GLY A 1 181 ? -0.534 24.616 11.886 1.00 68.88 181 GLY A O 1
ATOM 1432 N N . ASP A 1 182 ? -1.653 22.994 10.790 1.00 73.44 182 ASP A N 1
ATOM 1433 C CA . ASP A 1 182 ? -2.551 23.883 10.048 1.00 73.44 182 ASP A CA 1
ATOM 1434 C C . ASP A 1 182 ? -3.791 24.264 10.866 1.00 73.44 182 ASP A C 1
ATOM 1436 O O . ASP A 1 182 ? -4.223 25.415 10.850 1.00 73.44 182 ASP A O 1
ATOM 1440 N N . THR A 1 183 ? -4.365 23.314 11.611 1.00 72.25 183 THR A N 1
ATOM 1441 C CA . THR A 1 183 ? -5.602 23.533 12.383 1.00 72.25 183 THR A CA 1
ATOM 1442 C C . THR A 1 183 ? -5.358 23.839 13.858 1.00 72.25 183 THR A C 1
ATOM 1444 O O . THR A 1 183 ? -6.300 24.182 14.561 1.00 72.25 183 THR A O 1
ATOM 1447 N N . LYS A 1 184 ? -4.116 23.703 14.349 1.00 75.12 184 LYS A N 1
ATOM 1448 C CA . LYS A 1 184 ? -3.724 23.768 15.774 1.00 75.12 184 LYS A CA 1
ATOM 1449 C C . LYS A 1 184 ? -4.390 22.731 16.693 1.00 75.12 184 LYS A C 1
ATOM 1451 O O . LYS A 1 184 ? -4.008 22.673 17.865 1.00 75.12 184 LYS A O 1
ATOM 1456 N N . LEU A 1 185 ? -5.300 21.905 16.170 1.00 80.81 185 LEU A N 1
ATOM 1457 C CA . LEU A 1 185 ? -5.970 20.813 16.873 1.00 80.81 185 LEU A CA 1
ATOM 1458 C C . LEU A 1 185 ? -5.003 19.659 17.158 1.00 80.81 185 LEU A C 1
ATOM 1460 O O . LEU A 1 185 ? -3.991 19.471 16.469 1.00 80.81 185 LEU A O 1
ATOM 1464 N N . MET A 1 186 ? -5.338 18.871 18.175 1.00 81.88 186 MET A N 1
ATOM 1465 C CA . MET A 1 186 ? -4.657 17.621 18.464 1.00 81.88 186 MET A CA 1
ATOM 1466 C C . MET A 1 186 ? -5.357 16.478 17.729 1.00 81.88 186 MET A C 1
ATOM 1468 O O . MET A 1 186 ? -6.532 16.195 17.961 1.00 81.88 186 MET A O 1
ATOM 1472 N N . ASP A 1 187 ? -4.624 15.811 16.845 1.00 84.75 187 ASP A N 1
ATOM 1473 C CA . ASP A 1 187 ? -5.100 14.652 16.106 1.00 84.75 187 ASP A CA 1
ATOM 1474 C C . ASP A 1 187 ? -4.850 13.383 16.931 1.00 84.75 187 ASP A C 1
ATOM 1476 O O . ASP A 1 187 ? -3.710 13.014 17.237 1.00 84.75 187 ASP A O 1
ATOM 1480 N N . PHE A 1 188 ? -5.935 12.675 17.234 1.00 83.12 188 PHE A N 1
ATOM 1481 C CA . PHE A 1 188 ? -5.951 11.364 17.874 1.00 83.12 188 PHE A CA 1
ATOM 1482 C C . PHE A 1 188 ? -6.309 10.285 16.842 1.00 83.12 188 PHE A C 1
ATOM 1484 O O . PHE A 1 188 ? -7.487 9.975 16.624 1.00 83.12 188 PHE A O 1
ATOM 1491 N N . PRO A 1 189 ? -5.311 9.706 16.152 1.00 82.62 189 PRO A N 1
ATOM 1492 C CA . PRO A 1 189 ? -5.539 8.626 15.210 1.00 82.62 189 PRO A CA 1
ATOM 1493 C C . PRO A 1 189 ? -5.889 7.320 15.939 1.00 82.62 189 PRO A C 1
ATOM 1495 O O . PRO A 1 189 ? -5.154 6.830 16.796 1.00 82.62 189 PRO A O 1
ATOM 1498 N N . VAL A 1 190 ? -7.000 6.704 15.541 1.00 84.00 190 VAL A N 1
ATOM 1499 C CA . VAL A 1 190 ? -7.467 5.405 16.036 1.00 84.00 190 VAL A CA 1
ATOM 1500 C C . VAL A 1 190 ? -7.422 4.382 14.909 1.00 84.00 190 VAL A C 1
ATOM 1502 O O . VAL A 1 190 ? -8.085 4.513 13.876 1.00 84.00 190 VAL A O 1
ATOM 1505 N N . GLY A 1 191 ? -6.642 3.324 15.122 1.00 84.62 191 GLY A N 1
ATOM 1506 C CA . GLY A 1 191 ? -6.517 2.202 14.205 1.00 84.62 191 GLY A CA 1
ATOM 1507 C C . GLY A 1 191 ? -7.535 1.107 14.508 1.00 84.62 191 GLY A C 1
ATOM 1508 O O . GLY A 1 191 ? -7.519 0.506 15.581 1.00 84.62 191 GLY A O 1
ATOM 1509 N N . PHE A 1 192 ? -8.370 0.766 13.528 1.00 85.75 192 PHE A N 1
ATOM 1510 C CA . PHE A 1 192 ? -9.251 -0.399 13.596 1.00 85.75 192 PHE A CA 1
ATOM 1511 C C . PHE A 1 192 ? -8.525 -1.601 12.997 1.00 85.75 192 PHE A C 1
ATOM 1513 O O . PHE A 1 192 ? -8.267 -1.648 11.791 1.00 85.75 192 PHE A O 1
ATOM 1520 N N . VAL A 1 193 ? -8.170 -2.584 13.822 1.00 84.81 193 VAL A N 1
ATOM 1521 C CA . VAL A 1 193 ? -7.366 -3.749 13.431 1.00 84.81 193 VAL A CA 1
ATOM 1522 C C . VAL A 1 193 ? -8.152 -5.049 13.550 1.00 84.81 193 VAL A C 1
ATOM 1524 O O . VAL A 1 193 ? -9.052 -5.192 14.369 1.00 84.81 193 VAL A O 1
ATOM 1527 N N . THR A 1 194 ? -7.802 -6.049 12.744 1.00 82.88 194 THR A N 1
ATOM 1528 C CA . THR A 1 194 ? -8.379 -7.394 12.893 1.00 82.88 194 THR A CA 1
ATOM 1529 C C . THR A 1 194 ? -7.947 -8.044 14.204 1.00 82.88 194 THR A C 1
ATOM 1531 O O . THR A 1 194 ? -6.748 -8.083 14.493 1.00 82.88 194 THR A O 1
ATOM 1534 N N . ASN A 1 195 ? -8.880 -8.673 14.914 1.00 81.19 195 ASN A N 1
ATOM 1535 C CA . ASN A 1 195 ? -8.608 -9.466 16.110 1.00 81.19 195 ASN A CA 1
ATOM 1536 C C . ASN A 1 195 ? -8.045 -10.856 15.733 1.00 81.19 195 ASN A C 1
ATOM 1538 O O . ASN A 1 195 ? -8.745 -11.865 15.749 1.00 81.19 195 ASN A O 1
ATOM 1542 N N . LYS A 1 196 ? -6.791 -10.900 15.265 1.00 75.94 196 LYS A N 1
ATOM 1543 C CA . LYS A 1 196 ? -6.061 -12.123 14.873 1.00 75.94 196 LYS A CA 1
ATOM 1544 C C . LYS A 1 196 ? -4.630 -12.073 15.414 1.00 75.94 196 LYS A C 1
ATOM 1546 O O . LYS A 1 196 ? -4.110 -10.984 15.634 1.00 75.94 196 LYS A O 1
ATOM 1551 N N . LYS A 1 197 ? -3.951 -13.232 15.500 1.00 70.75 197 LYS A N 1
ATOM 1552 C CA . LYS A 1 197 ? -2.526 -13.347 15.907 1.00 70.75 197 LYS A CA 1
ATOM 1553 C C . LYS A 1 197 ? -1.596 -12.350 15.196 1.00 70.75 197 LYS A C 1
ATOM 1555 O O . LYS A 1 197 ? -0.625 -11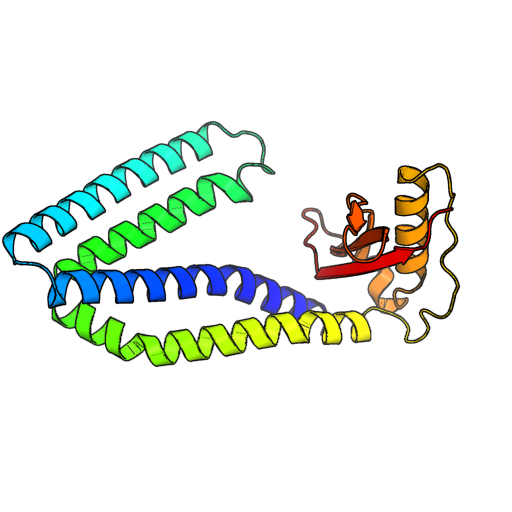.889 15.780 1.00 70.75 197 LYS A O 1
ATOM 1560 N N . ARG A 1 198 ? -1.891 -12.016 13.934 1.00 70.44 198 ARG A N 1
ATOM 1561 C CA . ARG A 1 198 ? -1.219 -10.954 13.170 1.00 70.44 198 ARG A CA 1
ATOM 1562 C C . ARG A 1 198 ? -2.241 -9.870 12.811 1.00 70.44 198 ARG A C 1
ATOM 1564 O O . ARG A 1 198 ? -2.932 -10.026 11.799 1.00 70.44 198 ARG A O 1
ATOM 1571 N N . PRO A 1 199 ? -2.387 -8.821 13.639 1.00 69.50 199 PRO A N 1
ATOM 1572 C CA . PRO A 1 199 ? -3.381 -7.783 13.411 1.00 69.50 199 PRO A CA 1
ATOM 1573 C C . PRO A 1 199 ? -3.036 -6.976 12.157 1.00 69.50 199 PRO A C 1
ATOM 1575 O O . PRO A 1 199 ? -1.907 -6.524 11.973 1.00 69.50 199 PRO A O 1
ATOM 1578 N N . SER A 1 200 ? -4.017 -6.800 11.274 1.00 73.38 200 SER A N 1
ATOM 1579 C CA . SER A 1 200 ? -3.909 -5.927 10.105 1.00 73.38 200 SER A CA 1
ATOM 1580 C C . SER A 1 200 ? -4.832 -4.728 10.260 1.00 73.38 200 SER A C 1
ATOM 1582 O O . SER A 1 200 ? -6.017 -4.915 10.539 1.00 73.38 200 SER A O 1
ATOM 1584 N N . VAL A 1 201 ? -4.303 -3.524 10.024 1.00 76.38 201 VAL A N 1
ATOM 1585 C CA . VAL A 1 201 ? -5.079 -2.276 10.027 1.00 76.38 201 VAL A CA 1
ATOM 1586 C C . VAL A 1 201 ? -6.093 -2.284 8.883 1.00 76.38 201 VAL A C 1
ATOM 1588 O O . VAL A 1 201 ? -5.736 -2.393 7.702 1.00 76.38 201 VAL A O 1
ATOM 1591 N N . LEU A 1 202 ? -7.371 -2.172 9.233 1.00 76.81 202 LEU A N 1
ATOM 1592 C CA . LEU A 1 202 ? -8.515 -2.124 8.324 1.00 76.81 202 LEU A CA 1
ATOM 1593 C C . LEU A 1 202 ? -8.791 -0.704 7.856 1.00 76.81 202 LEU A C 1
ATOM 1595 O O . LEU A 1 202 ? -8.943 -0.485 6.657 1.00 76.81 202 LEU A O 1
ATOM 1599 N N . PHE A 1 203 ? -8.789 0.252 8.768 1.00 80.69 203 PHE A N 1
ATOM 1600 C CA . PHE A 1 203 ? -8.889 1.675 8.482 1.00 80.69 203 PHE A CA 1
ATOM 1601 C C . PHE A 1 203 ? -8.461 2.457 9.722 1.00 80.69 203 PHE A C 1
ATOM 1603 O O . PHE A 1 203 ? -8.343 1.893 10.811 1.00 80.69 203 PHE A O 1
ATOM 1610 N N . GLU A 1 204 ? -8.221 3.744 9.520 1.00 83.38 204 GLU A N 1
ATOM 1611 C CA . GLU A 1 204 ? -7.868 4.693 10.568 1.00 83.38 204 GLU A CA 1
ATOM 1612 C C . GLU A 1 204 ? -8.885 5.828 10.531 1.00 83.38 204 GLU A C 1
ATOM 1614 O O . GLU A 1 204 ? -9.244 6.306 9.444 1.00 83.38 204 GLU A O 1
ATOM 1619 N N . LEU A 1 205 ? -9.360 6.231 11.702 1.00 82.44 205 LEU A N 1
ATOM 1620 C CA . LEU A 1 205 ? -10.121 7.459 11.898 1.00 82.44 205 LEU A CA 1
ATOM 1621 C C . LEU A 1 205 ? -9.287 8.410 12.739 1.00 82.44 205 LEU A C 1
ATOM 1623 O O . LEU A 1 205 ? -8.506 7.965 13.570 1.00 82.44 205 LEU A O 1
ATOM 1627 N N . ILE A 1 206 ? -9.428 9.700 12.474 1.00 83.25 206 ILE A N 1
ATOM 1628 C CA . ILE A 1 206 ? -8.740 10.745 13.219 1.00 83.25 206 ILE A CA 1
ATOM 1629 C C . ILE A 1 206 ? -9.836 11.516 13.935 1.00 83.25 206 ILE A C 1
ATOM 1631 O O . ILE A 1 206 ? -10.737 12.029 13.270 1.00 83.25 206 ILE A O 1
ATOM 1635 N N . ALA A 1 207 ? -9.777 11.541 15.262 1.00 79.88 207 ALA A N 1
ATOM 1636 C CA . ALA A 1 207 ? -10.497 12.530 16.047 1.00 79.88 207 ALA A CA 1
ATOM 1637 C C . ALA A 1 207 ? -9.588 13.746 16.193 1.00 79.88 207 ALA A C 1
ATOM 1639 O O . ALA A 1 207 ? -8.523 13.634 16.792 1.00 79.88 207 ALA A O 1
ATOM 1640 N N . ALA A 1 208 ? -9.986 14.869 15.608 1.00 80.88 208 ALA A N 1
ATOM 1641 C CA . ALA A 1 208 ? -9.329 16.143 15.847 1.00 80.88 208 ALA A CA 1
ATOM 1642 C C . ALA A 1 208 ? -10.039 16.802 17.032 1.00 80.88 208 ALA A C 1
ATOM 1644 O O . ALA A 1 208 ? -11.231 17.093 16.937 1.00 80.88 208 ALA A O 1
ATOM 1645 N N . LEU A 1 209 ? -9.328 16.969 18.144 1.00 79.75 209 LEU A N 1
ATOM 1646 C CA . LEU A 1 209 ? -9.857 17.552 19.375 1.00 79.75 209 LEU A CA 1
ATOM 1647 C C . LEU A 1 209 ? -9.106 18.842 19.693 1.00 79.75 209 LEU A C 1
ATOM 1649 O O . LEU A 1 209 ? -7.890 18.941 19.496 1.00 79.75 209 LEU A O 1
ATOM 1653 N N . GLU A 1 210 ? -9.837 19.838 20.175 1.00 76.12 210 GLU A N 1
ATOM 1654 C CA . GLU A 1 210 ? -9.251 21.078 20.667 1.00 76.12 210 GLU A CA 1
ATOM 1655 C C . GLU A 1 210 ? -8.725 20.833 22.082 1.00 76.12 210 GLU A C 1
ATOM 1657 O O . GLU A 1 210 ? -9.470 20.458 22.983 1.00 76.12 210 GLU A O 1
ATOM 1662 N N . MET A 1 211 ? -7.414 20.957 22.267 1.00 70.19 211 MET A N 1
ATOM 1663 C CA . MET A 1 211 ? -6.797 20.842 23.585 1.00 70.19 211 MET A CA 1
ATOM 1664 C C . MET A 1 211 ? -6.471 22.244 24.081 1.00 70.19 211 MET A C 1
ATOM 1666 O O . MET A 1 211 ? -5.700 22.946 23.421 1.00 70.19 211 MET A O 1
ATOM 1670 N N . GLU A 1 212 ? -7.097 22.627 25.196 1.00 61.41 212 GLU A N 1
ATOM 1671 C CA . GLU A 1 212 ? -6.811 23.864 25.937 1.00 61.41 212 GLU A CA 1
ATOM 1672 C C . GLU A 1 212 ? -5.386 23.877 26.507 1.00 61.41 212 GLU A C 1
ATOM 1674 O O . GLU A 1 212 ? -4.931 22.819 27.007 1.00 61.41 212 GLU A O 1
#

Solvent-accessible surface area (backbone atoms only — not comparable to full-atom values): 11409 Å² total; per-residue (Å²): 110,72,66,58,53,53,48,50,50,52,50,50,65,57,48,50,59,54,50,52,46,51,48,52,34,33,55,51,45,50,48,40,72,73,75,44,54,70,72,56,39,51,53,49,31,54,49,32,38,53,51,14,52,52,31,40,52,51,19,49,52,53,43,77,68,46,86,48,72,82,57,48,70,60,55,29,52,48,32,43,52,50,14,53,43,28,40,50,37,25,54,33,69,72,33,71,67,53,43,54,56,44,50,72,40,37,67,58,50,49,50,52,50,51,53,53,51,51,48,55,60,49,44,44,58,54,47,49,63,69,43,35,48,93,67,83,78,69,82,77,68,69,46,74,90,35,70,69,60,20,28,48,45,42,19,49,56,60,43,66,35,35,36,73,97,44,50,81,53,43,41,58,38,53,43,84,65,46,73,39,87,87,77,72,26,38,33,36,35,28,36,35,22,40,62,51,102,74,62,47,79,72,44,72,48,68,50,74,41,85,68,118

Mean predicted aligned error: 11.68 Å

Foldseek 3Di:
DVVVLVVLVVVLVVVLVVLVLLLVLLVVLCCLVPPHDPVVLVVLLVVLLVVLVVLLVVLVVVLVPDPDPVVNVPPSVVSNSSSVSSVVSSVCSVDVVSSVVSNVCNVVSVVVNVVSVVCVVVQQVVVCVVFFDPDPPDDQDADLVDPPVRLVSSQVSRLVRTDPVCNQFKHKDWDDWDQDPPPRFIWTKIFIWTPDPDTDTSDIDIDGHHRD

Sequence (212 aa):
MLELLIFSKKVTKIVRPLLVSLILVAAAAYAVTTYTSEEIAEIIKWGTLGMSAILLVIGSIVASVTEDYRRYIKYPYRLILWSASLTLLGILLWQTDGVLILVNSVPYLVGAWIVLTLYHRQFKRLITSLVLKSELDDELDYIPHDIEKSAVMVASQMGNSIKEKYRSKIKTVALTPGRNGDTKLMDFPVGFVTNKKRPSVLFELIAALEME